Protein AF-A0A9D4I331-F1 (afdb_monomer_lite)

Secondary structure (DSSP, 8-state):
-EEEE--TTS-SSS-TT-TTHHHHHHHHHHHHHHHHHH-TTS--EEEETTEEE-EEEETTEEEEE--S-HHHHHHHHHHHHHHHHHH-----TTT-EEHHHHHGGGTGGGGGTS---HHHHHHHHTT-HHHHHHHHHHHHHHHHH-----PPPB-TT-TTSEETTEE---HHHHTTT--BGGGGEETTTTEEPPHHHHHHHH---GGGHHHHHHHHHTS-HHHHHHHHH--S------HHHHHHT-SS-HHHHHHHHHHHS--S--HHHHHHHHHHHT-

Sequence (279 aa):
MFLIVDGSNVFDTVDERCPLSSSLFIICIEYLSHQIQLNKHIKGISLEPDEEIKQSLFADDATYFLNDNYDSFHNLIESLTLYGMTSGLKLNKSKCTVIRKILKKYGDSLLFECNISNTILHEIANENLFLSDVLSAWSDVTRNLETQTSSKTILWNNKDITSNNKTFFYKDWFERSIKYVDQLYDYRIKDFYSFDNICYIYGIPSNNFLKYYTLIKSIPIHIKSEINTNNTPCTQTTFVENILGRKNKTNKIFYTLQIKNPTENSKIQNKWQDLFVQK

pLDDT: mean 75.57, std 15.87, range [31.28, 94.88]

Organism: Dreissena polymorpha (NCBI:txid45954)

Radius of gyration: 23.45 Å; chains: 1; bounding box: 58×46×63 Å

Structure (mmCIF, N/CA/C/O backbone):
data_AF-A0A9D4I331-F1
#
_entry.id   AF-A0A9D4I331-F1
#
loop_
_atom_site.group_PDB
_atom_site.id
_atom_site.type_symbol
_atom_site.label_atom_id
_atom_site.label_alt_id
_atom_site.label_comp_id
_atom_site.label_asym_id
_atom_site.label_entity_id
_atom_site.label_seq_id
_atom_site.pdbx_PDB_ins_code
_atom_site.Cartn_x
_atom_site.Cartn_y
_atom_site.Cartn_z
_atom_site.occupancy
_atom_site.B_iso_or_equiv
_atom_site.auth_seq_id
_atom_site.auth_comp_id
_atom_site.auth_asym_id
_atom_site.auth_atom_id
_atom_site.pdbx_PDB_model_num
ATOM 1 N N . MET A 1 1 ? -4.466 -5.911 6.557 1.00 33.81 1 MET A N 1
ATOM 2 C CA . MET A 1 1 ? -5.555 -5.030 6.064 1.00 33.81 1 MET A CA 1
ATOM 3 C C . MET A 1 1 ? -5.886 -4.063 7.185 1.00 33.81 1 MET A C 1
ATOM 5 O O . MET A 1 1 ? -6.147 -4.536 8.279 1.00 33.81 1 MET A O 1
ATOM 9 N N . PHE A 1 2 ? -5.800 -2.753 6.948 1.00 36.25 2 PHE A N 1
ATOM 10 C CA . PHE A 1 2 ? -6.151 -1.749 7.957 1.00 36.25 2 PHE A CA 1
ATOM 11 C C . PHE A 1 2 ? -7.539 -1.203 7.639 1.00 36.25 2 PHE A C 1
ATOM 13 O O . PHE A 1 2 ? -7.772 -0.759 6.509 1.00 36.25 2 PHE A O 1
ATOM 20 N N . LEU A 1 3 ? -8.442 -1.286 8.607 1.00 38.56 3 LEU A N 1
ATOM 21 C CA . LEU A 1 3 ? -9.737 -0.616 8.598 1.00 38.56 3 LEU A CA 1
ATOM 22 C C . LEU A 1 3 ? -9.632 0.566 9.553 1.00 38.56 3 LEU A C 1
ATOM 24 O O . LEU A 1 3 ? -9.431 0.347 10.742 1.00 38.56 3 LEU A O 1
ATOM 28 N N . ILE A 1 4 ? -9.759 1.784 9.039 1.00 40.94 4 ILE A N 1
ATOM 29 C CA . ILE A 1 4 ? -9.953 2.971 9.874 1.00 40.94 4 ILE A CA 1
ATOM 30 C C . ILE A 1 4 ? -11.450 3.226 9.893 1.00 40.94 4 ILE A C 1
ATOM 32 O O . ILE A 1 4 ? -12.051 3.422 8.837 1.00 40.94 4 ILE A O 1
ATOM 36 N N . VAL A 1 5 ? -12.037 3.169 11.076 1.00 38.69 5 VAL A N 1
ATOM 37 C CA . VAL A 1 5 ? -13.415 3.534 11.369 1.00 38.69 5 VAL A CA 1
ATOM 38 C C . VAL A 1 5 ? -13.334 4.874 12.085 1.00 38.69 5 VAL A C 1
ATOM 40 O O . VAL A 1 5 ? -13.015 4.913 13.266 1.00 38.69 5 VAL A O 1
ATOM 43 N N . ASP A 1 6 ? -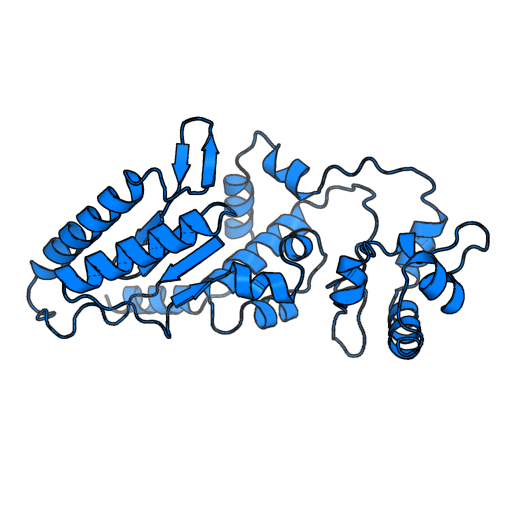13.563 5.961 11.351 1.00 35.00 6 ASP A N 1
ATOM 44 C CA . ASP A 1 6 ? -13.799 7.268 11.965 1.00 35.00 6 ASP A CA 1
ATOM 45 C C . ASP A 1 6 ? -15.271 7.308 12.399 1.00 35.00 6 ASP A C 1
ATOM 47 O O . ASP A 1 6 ? -16.203 7.147 11.592 1.00 35.00 6 ASP A O 1
ATOM 51 N N . GLY A 1 7 ? -15.453 7.374 13.714 1.00 33.16 7 GLY A N 1
ATOM 52 C CA . GLY A 1 7 ? -16.719 7.172 14.402 1.00 33.16 7 GLY A CA 1
ATOM 53 C C . GLY A 1 7 ? -17.445 8.465 14.713 1.00 33.16 7 GLY A C 1
ATOM 54 O O . GLY A 1 7 ? -18.228 8.498 15.650 1.00 33.16 7 GLY A O 1
ATOM 55 N N . SER A 1 8 ? -17.269 9.520 13.927 1.00 31.28 8 SER A N 1
ATOM 56 C CA . SER A 1 8 ? -17.872 10.818 14.247 1.00 31.28 8 SER A CA 1
ATOM 57 C C . SER A 1 8 ? -19.375 10.902 13.934 1.00 31.28 8 SER A C 1
ATOM 59 O O . SER A 1 8 ? -19.787 11.721 13.123 1.00 31.28 8 SER A O 1
ATOM 61 N N . ASN A 1 9 ? -20.176 9.990 14.494 1.00 37.88 9 ASN A N 1
ATOM 62 C CA . ASN A 1 9 ? -21.629 10.063 14.723 1.00 37.88 9 ASN A CA 1
ATOM 63 C C . ASN A 1 9 ? -22.074 8.945 15.695 1.00 37.88 9 ASN A C 1
ATOM 65 O O . ASN A 1 9 ? -23.059 8.242 15.462 1.00 37.88 9 ASN A O 1
ATOM 69 N N . VAL A 1 10 ? -21.310 8.712 16.763 1.00 39.62 10 VAL A N 1
ATOM 70 C CA . VAL A 1 10 ? -21.599 7.623 17.709 1.00 39.62 10 VAL A CA 1
ATOM 71 C C . VAL A 1 10 ? -22.633 8.010 18.784 1.00 39.62 10 VAL A C 1
ATOM 73 O O . VAL A 1 10 ? -23.152 7.131 19.465 1.00 39.62 10 VAL A O 1
ATOM 76 N N . PHE A 1 11 ? -23.071 9.276 18.851 1.00 42.34 11 PHE A N 1
ATOM 77 C CA . PHE A 1 11 ? -24.139 9.704 19.761 1.00 42.34 11 PHE A CA 1
ATOM 78 C C . PHE A 1 11 ? -25.035 10.817 19.208 1.00 42.34 11 PHE A C 1
ATOM 80 O O . PHE A 1 11 ? -24.856 11.979 19.537 1.00 42.34 11 PHE A O 1
ATOM 87 N N . ASP A 1 12 ? -26.089 10.455 18.477 1.00 44.56 12 ASP A N 1
ATOM 88 C CA . ASP A 1 12 ? -27.259 11.347 18.343 1.00 44.56 12 ASP A CA 1
ATOM 89 C C . ASP A 1 12 ? -28.185 11.271 19.582 1.00 44.56 12 ASP A C 1
ATOM 91 O O . ASP A 1 12 ? -29.215 11.939 19.637 1.00 44.56 12 ASP A O 1
ATOM 95 N N . THR A 1 13 ? -27.870 10.434 20.585 1.00 42.56 13 THR A N 1
ATOM 96 C CA . THR A 1 13 ? -28.809 10.102 21.680 1.00 42.56 13 THR A CA 1
ATOM 97 C C . THR A 1 13 ? -28.254 10.247 23.091 1.00 42.56 13 THR A C 1
ATOM 99 O O . THR A 1 13 ? -28.976 9.990 24.053 1.00 42.56 13 THR A O 1
ATOM 102 N N . VAL A 1 14 ? -26.993 10.634 23.247 1.00 48.44 14 VAL A N 1
ATOM 103 C CA . VAL A 1 14 ? -26.432 10.943 24.560 1.00 48.44 14 VAL A CA 1
ATOM 104 C C . VAL A 1 14 ? -26.372 12.452 24.686 1.00 48.44 14 VAL A C 1
ATOM 106 O O . VAL A 1 14 ? -25.743 13.118 23.874 1.00 48.44 14 VAL A O 1
ATOM 109 N N . ASP A 1 15 ? -27.042 12.987 25.702 1.00 49.22 15 ASP A N 1
ATOM 110 C CA . ASP A 1 15 ? -26.933 14.400 26.038 1.00 49.22 15 ASP A CA 1
ATOM 111 C C . ASP A 1 15 ? -25.461 14.717 26.340 1.00 49.22 15 ASP A C 1
ATOM 113 O O . ASP A 1 15 ? -24.923 14.277 27.362 1.00 49.22 15 ASP A O 1
ATOM 117 N N . GLU A 1 16 ? -24.806 15.473 25.453 1.00 50.69 16 GLU A N 1
ATOM 118 C CA . GLU A 1 16 ? -23.407 15.912 25.582 1.00 50.69 16 GLU A CA 1
ATOM 119 C C . GLU A 1 16 ? -23.148 16.694 26.886 1.00 50.69 16 GLU A C 1
ATOM 121 O O . GLU A 1 16 ? -22.006 16.953 27.261 1.00 50.69 16 GLU A O 1
ATOM 126 N N . ARG A 1 17 ? -24.211 17.057 27.616 1.00 56.00 17 ARG A N 1
ATOM 127 C CA . ARG A 1 17 ? -24.167 17.731 28.918 1.00 56.00 17 ARG A CA 1
ATOM 128 C C . ARG A 1 17 ? -24.077 16.770 30.107 1.00 56.00 17 ARG A C 1
ATOM 130 O O . ARG A 1 17 ? -23.919 17.234 31.235 1.00 56.00 17 ARG A O 1
ATOM 137 N N . CYS A 1 18 ? -24.181 15.453 29.899 1.00 68.12 18 CYS A N 1
ATOM 138 C CA . CYS A 1 18 ? -24.064 14.463 30.968 1.00 68.12 18 CYS A CA 1
ATOM 139 C C . CYS A 1 18 ? -22.605 13.991 31.133 1.00 68.12 18 CYS A C 1
ATOM 141 O O . CYS A 1 18 ? -22.105 13.251 30.281 1.00 68.12 18 CYS A O 1
ATOM 143 N N . PRO A 1 19 ? -21.927 14.312 32.252 1.00 70.88 19 PRO A N 1
ATOM 144 C CA . PRO A 1 19 ? -20.521 13.953 32.463 1.00 70.88 19 PRO A CA 1
ATOM 145 C C . PRO A 1 19 ? -20.269 12.440 32.590 1.00 70.88 19 PRO A C 1
ATOM 147 O O . PRO A 1 19 ? -19.127 12.005 32.500 1.00 70.88 19 PRO A O 1
ATOM 150 N N . LEU A 1 20 ? -21.312 11.627 32.800 1.00 75.75 20 LEU A N 1
ATOM 151 C CA . LEU A 1 20 ? -21.197 10.167 32.916 1.00 75.75 20 LEU A CA 1
ATOM 152 C C . LEU A 1 20 ? -21.166 9.457 31.555 1.00 75.75 20 LEU A C 1
ATOM 154 O O . LEU A 1 20 ? -20.772 8.296 31.445 1.00 75.75 20 LEU A O 1
ATOM 158 N N . SER A 1 21 ? -21.624 10.143 30.518 1.00 74.06 21 SER A N 1
ATOM 159 C CA . SER A 1 21 ? -21.936 9.510 29.251 1.00 74.06 21 SER A CA 1
ATOM 160 C C . SER A 1 21 ? -20.715 9.048 28.457 1.00 74.06 21 SER A C 1
ATOM 162 O O . SER A 1 21 ? -20.721 7.953 27.897 1.00 74.06 21 SER A O 1
ATOM 164 N N . SER A 1 22 ? -19.636 9.827 28.491 1.00 74.56 22 SER A N 1
ATOM 165 C CA . SER A 1 22 ? -18.344 9.475 27.902 1.00 74.56 22 SER A CA 1
ATOM 166 C C . SER A 1 22 ? -17.750 8.219 28.545 1.00 74.56 22 SER A C 1
ATOM 168 O O . SER A 1 22 ? -17.272 7.331 27.846 1.00 74.56 22 SER A O 1
ATOM 170 N N . SER A 1 23 ? -17.840 8.090 29.869 1.00 79.75 23 SER A N 1
ATOM 171 C CA . SER A 1 23 ? -17.368 6.902 30.590 1.00 79.75 23 SER A CA 1
ATOM 172 C C . SER A 1 23 ? -18.184 5.655 30.248 1.00 79.75 23 SER A C 1
ATOM 174 O O . SER A 1 23 ? -17.616 4.589 30.021 1.00 79.75 23 SER A O 1
ATOM 176 N N . LEU A 1 24 ? -19.514 5.780 30.167 1.00 78.31 24 LEU A N 1
ATOM 177 C CA . LEU A 1 24 ? -20.391 4.679 29.751 1.00 78.31 24 LEU A CA 1
ATOM 178 C C . LEU A 1 24 ? -20.082 4.224 28.324 1.00 78.31 24 LEU A C 1
ATOM 180 O O . LEU A 1 24 ? -20.026 3.025 28.059 1.00 78.31 24 LEU A O 1
ATOM 184 N N . PHE A 1 25 ? -19.821 5.171 27.424 1.00 77.81 25 PHE A N 1
ATOM 185 C CA . PHE A 1 25 ? -19.414 4.856 26.065 1.00 77.81 25 PHE A CA 1
ATOM 186 C C . PHE A 1 25 ? -18.121 4.042 26.008 1.00 77.81 25 PHE A C 1
ATOM 188 O O . PHE A 1 25 ? -18.063 3.026 25.313 1.00 77.81 25 PHE A O 1
ATOM 195 N N . ILE A 1 26 ? -17.103 4.476 26.757 1.00 82.69 26 ILE A N 1
ATOM 196 C CA . ILE A 1 26 ? -15.809 3.794 26.813 1.00 82.69 26 ILE A CA 1
ATOM 197 C C . ILE A 1 26 ? -16.000 2.345 27.272 1.00 82.69 26 ILE A C 1
ATOM 199 O O . ILE A 1 26 ? -15.476 1.444 26.625 1.00 82.69 26 ILE A O 1
ATOM 203 N N . ILE A 1 27 ? -16.818 2.103 28.304 1.00 83.56 27 ILE A N 1
ATOM 204 C CA . ILE A 1 27 ? -17.129 0.745 28.785 1.00 83.56 27 ILE A CA 1
ATOM 205 C C . ILE A 1 27 ? -17.800 -0.099 27.686 1.00 83.56 27 ILE A C 1
ATOM 207 O O . ILE A 1 27 ? -17.459 -1.269 27.500 1.00 83.56 27 ILE A O 1
ATOM 211 N N . CYS A 1 28 ? -18.741 0.473 26.929 1.00 82.88 28 CYS A N 1
ATOM 212 C CA . CYS A 1 28 ? -19.396 -0.232 25.824 1.00 82.88 28 CYS A CA 1
ATOM 213 C C . CYS A 1 28 ? -18.403 -0.620 24.713 1.00 82.88 28 CYS A C 1
ATOM 215 O O . CYS A 1 28 ? -18.394 -1.767 24.261 1.00 82.88 28 CYS A O 1
ATOM 217 N N . ILE A 1 29 ? -17.534 0.306 24.300 1.00 84.69 29 ILE A N 1
ATOM 218 C CA . ILE A 1 29 ? -16.488 0.033 23.303 1.00 84.69 29 ILE A CA 1
ATOM 219 C C . ILE A 1 29 ? -15.443 -0.951 23.835 1.00 84.69 29 ILE A C 1
ATOM 221 O O . ILE A 1 29 ? -14.951 -1.785 23.077 1.00 84.69 29 ILE A O 1
ATOM 225 N N . GLU A 1 30 ? -15.132 -0.922 25.129 1.00 87.25 30 GLU A N 1
ATOM 226 C CA . GLU A 1 30 ? -14.222 -1.877 25.762 1.00 87.25 30 GLU A CA 1
ATOM 227 C C . GLU A 1 30 ? -14.778 -3.308 25.731 1.00 87.25 30 GLU A C 1
ATOM 229 O O . GLU A 1 30 ? -14.035 -4.262 25.494 1.00 87.25 30 GLU A O 1
ATOM 234 N N . TYR A 1 31 ? -16.095 -3.481 25.854 1.00 88.31 31 TYR A N 1
ATOM 235 C CA . TYR A 1 31 ? -16.720 -4.787 25.650 1.00 88.31 31 TYR A CA 1
ATOM 236 C C . TYR A 1 31 ? -16.509 -5.308 24.219 1.00 88.31 31 TYR A C 1
ATOM 238 O O . TYR A 1 31 ? -16.079 -6.450 24.036 1.00 88.31 31 TYR A O 1
ATOM 246 N N . LEU A 1 32 ? -16.755 -4.474 23.200 1.00 88.75 32 LEU A N 1
ATOM 247 C CA . LEU A 1 32 ? -16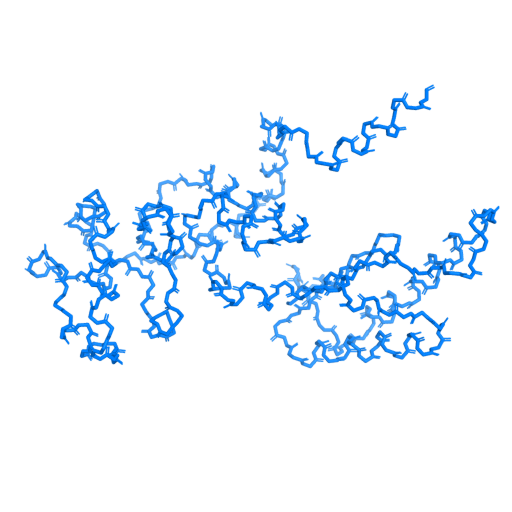.472 -4.822 21.800 1.00 88.75 32 LEU A CA 1
ATOM 248 C C . LEU A 1 32 ? -14.983 -5.139 21.597 1.00 88.75 32 LEU A C 1
ATOM 250 O O . LEU A 1 32 ? -14.635 -6.139 20.968 1.00 88.75 32 LEU A O 1
ATOM 254 N N . SER A 1 33 ? -14.117 -4.302 22.166 1.00 90.69 33 SER A N 1
ATOM 255 C CA . SER A 1 33 ? -12.665 -4.455 22.155 1.00 90.69 33 SER A CA 1
ATOM 256 C C . SER A 1 33 ? -12.265 -5.842 22.655 1.00 90.69 33 SER A C 1
ATOM 258 O O . SER A 1 33 ? -11.545 -6.569 21.969 1.00 90.69 33 SER A O 1
ATOM 260 N N . HIS A 1 34 ? -12.797 -6.245 23.807 1.00 91.75 34 HIS A N 1
ATOM 261 C CA . HIS A 1 34 ? -12.528 -7.536 24.421 1.00 91.75 34 HIS A CA 1
ATOM 262 C C . HIS A 1 34 ? -13.041 -8.712 23.572 1.00 91.75 34 HIS A C 1
ATOM 264 O O . HIS A 1 34 ? -12.322 -9.695 23.391 1.00 91.75 34 HIS A O 1
ATOM 270 N N . GLN A 1 35 ? -14.238 -8.601 22.981 1.00 91.19 35 GLN A N 1
ATOM 271 C CA . GLN A 1 35 ? -14.776 -9.621 22.067 1.00 91.19 35 GLN A CA 1
ATOM 272 C C . GLN A 1 35 ? -13.870 -9.840 20.850 1.00 91.19 35 GLN A C 1
ATOM 274 O O . GLN A 1 35 ? -13.568 -10.979 20.491 1.00 91.19 35 GLN A O 1
ATOM 279 N N . ILE A 1 36 ? -13.389 -8.756 20.237 1.00 92.19 36 ILE A N 1
ATOM 280 C CA . ILE A 1 36 ? -12.489 -8.827 19.080 1.00 92.19 36 ILE A CA 1
ATOM 281 C C . ILE A 1 36 ? -11.145 -9.449 19.471 1.00 92.19 36 ILE A C 1
ATOM 283 O O . ILE A 1 36 ? -10.617 -10.283 18.731 1.00 92.19 36 ILE A O 1
ATOM 287 N N . GLN A 1 37 ? -10.611 -9.103 20.646 1.00 91.44 37 GLN A N 1
ATOM 288 C CA . GLN A 1 37 ? -9.353 -9.674 21.129 1.00 91.44 37 GLN A CA 1
ATOM 289 C C . GLN A 1 37 ? -9.450 -11.184 21.363 1.00 91.44 37 GLN A C 1
ATOM 291 O O . GLN A 1 37 ? -8.591 -11.932 20.892 1.00 91.44 37 GLN A O 1
ATOM 296 N N . LEU A 1 38 ? -10.526 -11.653 21.999 1.00 91.00 38 LEU A N 1
ATOM 297 C CA . LEU A 1 38 ? -10.737 -13.078 22.272 1.00 91.00 38 LEU A CA 1
ATOM 298 C C . LEU A 1 38 ? -11.081 -13.906 21.028 1.00 91.00 38 LEU A C 1
ATOM 300 O O . LEU A 1 38 ? -10.864 -15.122 21.016 1.00 91.00 38 LEU A O 1
ATOM 304 N N . ASN A 1 39 ? -11.612 -13.281 19.977 1.00 92.31 39 ASN A N 1
ATOM 305 C CA . ASN A 1 39 ? -12.008 -13.994 18.774 1.00 92.31 39 ASN A CA 1
ATOM 306 C C . ASN A 1 39 ? -10.777 -14.515 18.006 1.00 92.31 39 ASN A C 1
ATOM 308 O O . ASN A 1 39 ? -10.058 -13.764 17.345 1.00 92.31 39 ASN A O 1
ATOM 312 N N . LYS A 1 40 ? -10.557 -15.835 18.060 1.00 92.00 40 LYS A N 1
ATOM 313 C CA . LYS A 1 40 ? -9.453 -16.534 17.374 1.00 92.00 40 LYS A CA 1
ATOM 314 C C . LYS A 1 40 ? -9.586 -16.546 15.847 1.00 92.00 40 LYS A C 1
ATOM 316 O O . LYS A 1 40 ? -8.606 -16.814 15.152 1.00 92.00 40 LYS A O 1
ATOM 321 N N . HIS A 1 41 ? -10.783 -16.281 15.323 1.00 93.81 41 HIS A N 1
ATOM 322 C CA . HIS A 1 41 ? -11.023 -16.165 13.885 1.00 93.81 41 HIS A CA 1
ATOM 323 C C . HIS A 1 41 ? -10.648 -14.783 13.345 1.00 93.81 41 HIS A C 1
ATOM 325 O O . HIS A 1 41 ? -10.403 -14.649 12.149 1.00 93.81 41 HIS A O 1
ATOM 331 N N . ILE A 1 42 ? -10.541 -13.774 14.216 1.00 93.12 42 ILE A N 1
ATOM 332 C CA . ILE A 1 42 ? -10.008 -12.459 13.869 1.00 93.12 42 ILE A CA 1
ATOM 333 C C . ILE A 1 42 ? -8.519 -12.470 14.190 1.00 93.12 42 ILE A C 1
ATOM 335 O O . ILE A 1 42 ? -8.128 -12.363 15.350 1.00 93.12 42 ILE A O 1
ATOM 339 N N . LYS A 1 43 ? -7.690 -12.613 13.156 1.00 92.00 43 LYS A N 1
ATOM 340 C CA . LYS A 1 43 ? -6.231 -12.570 13.290 1.00 92.00 43 LYS A CA 1
ATOM 341 C C . LYS A 1 43 ? -5.692 -11.191 12.926 1.00 92.00 43 LYS A C 1
ATOM 343 O O . LYS A 1 43 ? -6.015 -10.662 11.859 1.00 92.00 43 LYS A O 1
ATOM 348 N N . GLY A 1 44 ? -4.870 -10.639 13.804 1.00 88.81 44 GLY A N 1
ATOM 349 C CA . GLY A 1 44 ? -4.212 -9.347 13.690 1.00 88.81 44 GLY A CA 1
ATOM 350 C C . GLY A 1 44 ? -2.786 -9.429 13.163 1.00 88.81 44 GLY A C 1
ATOM 351 O O . GLY A 1 44 ? -2.438 -10.313 12.380 1.00 88.81 44 GLY A O 1
ATOM 352 N N . ILE A 1 45 ? -1.970 -8.454 13.553 1.00 86.94 45 ILE A N 1
ATOM 353 C CA . ILE A 1 45 ? -0.546 -8.388 13.221 1.00 86.94 45 ILE A CA 1
ATOM 354 C C . ILE A 1 45 ? 0.241 -8.911 14.422 1.00 86.94 45 ILE A C 1
ATOM 356 O O . ILE A 1 45 ? 0.205 -8.303 15.489 1.00 86.94 45 ILE A O 1
ATOM 360 N N . SER A 1 46 ? 0.960 -10.018 14.245 1.00 83.62 46 SER A N 1
ATOM 361 C CA . SER A 1 46 ? 1.879 -10.543 15.260 1.00 83.62 46 SER A CA 1
ATOM 362 C C . SER A 1 46 ? 3.210 -9.795 15.195 1.00 83.62 46 SER A C 1
ATOM 364 O O . SER A 1 46 ? 3.857 -9.792 14.146 1.00 83.62 46 SER A O 1
ATOM 366 N N . LEU A 1 47 ? 3.604 -9.147 16.292 1.00 73.62 47 LEU A N 1
ATOM 367 C CA . LEU A 1 47 ? 4.914 -8.493 16.417 1.00 73.62 47 LEU A CA 1
ATOM 368 C C . LEU A 1 47 ? 5.954 -9.438 17.025 1.00 73.62 47 LEU A C 1
ATOM 370 O O . LEU A 1 47 ? 7.092 -9.491 16.563 1.00 73.62 47 LEU A O 1
ATOM 374 N N . GLU A 1 48 ? 5.533 -10.208 18.025 1.00 73.75 48 GLU A N 1
ATOM 375 C CA . GLU A 1 48 ? 6.300 -11.261 18.689 1.00 73.75 48 GLU A CA 1
ATOM 376 C C . GLU A 1 48 ? 5.464 -12.558 18.697 1.00 73.75 48 GLU A C 1
ATOM 378 O O . GLU A 1 48 ? 4.266 -12.497 18.403 1.00 73.75 48 GLU A O 1
ATOM 383 N N . PRO A 1 49 ? 6.045 -13.740 18.997 1.00 74.31 49 PRO A N 1
ATOM 384 C CA . PRO A 1 49 ? 5.306 -15.009 18.995 1.00 74.31 49 PRO A CA 1
ATOM 385 C C . PRO A 1 49 ? 4.025 -14.983 19.840 1.00 74.31 49 PRO A C 1
ATOM 387 O O . PRO A 1 49 ? 3.043 -15.621 19.463 1.00 74.31 49 PRO A O 1
ATOM 390 N N . ASP A 1 50 ? 4.033 -14.199 20.922 1.00 78.56 50 ASP A N 1
ATOM 391 C CA . ASP A 1 50 ? 2.943 -14.113 21.896 1.00 78.56 50 ASP A CA 1
ATOM 392 C C . ASP A 1 50 ? 2.208 -12.757 21.885 1.00 78.56 50 ASP A C 1
ATOM 394 O O . ASP A 1 50 ? 1.236 -12.581 22.620 1.00 78.56 50 ASP A O 1
ATOM 398 N N . GLU A 1 51 ? 2.624 -11.800 21.045 1.00 82.31 51 GLU A N 1
ATOM 399 C CA . GLU A 1 51 ? 1.996 -10.474 20.962 1.00 82.31 51 GLU A CA 1
ATOM 400 C C . GLU A 1 51 ? 1.316 -10.257 19.608 1.00 82.31 51 GLU A C 1
ATOM 402 O O . GLU A 1 51 ? 1.963 -10.057 18.575 1.00 82.31 51 GLU A O 1
ATOM 407 N N . GLU A 1 52 ? -0.019 -10.250 19.628 1.00 88.06 52 GLU A N 1
ATOM 408 C CA . GLU A 1 52 ? -0.871 -9.965 18.476 1.00 88.06 52 GLU A CA 1
ATOM 409 C C . GLU A 1 52 ? -1.629 -8.649 18.674 1.00 88.06 52 GLU A C 1
ATOM 411 O O . GLU A 1 52 ? -2.399 -8.476 19.619 1.00 88.06 52 GLU A O 1
ATOM 416 N N . ILE A 1 53 ? -1.455 -7.720 17.736 1.00 89.00 53 ILE A N 1
ATOM 417 C CA . ILE A 1 53 ? -2.184 -6.455 17.713 1.00 89.00 53 ILE A CA 1
ATOM 418 C C . ILE A 1 53 ? -3.354 -6.574 16.737 1.00 89.00 53 ILE A C 1
ATOM 420 O O . ILE A 1 53 ? -3.152 -6.731 15.532 1.00 89.00 53 ILE A O 1
ATOM 424 N N . LYS A 1 54 ? -4.583 -6.445 17.251 1.00 90.88 54 LYS A N 1
ATOM 425 C CA . LYS A 1 54 ? -5.823 -6.471 16.450 1.00 90.88 54 LYS A CA 1
ATOM 426 C C . LYS A 1 54 ? -6.499 -5.114 16.298 1.00 90.88 54 LYS A C 1
ATOM 428 O O . LYS A 1 54 ? -7.216 -4.907 15.323 1.00 90.88 54 LYS A O 1
ATOM 433 N N . GLN A 1 55 ? -6.293 -4.186 17.233 1.00 89.12 55 GLN A N 1
ATOM 434 C CA . GLN A 1 55 ? -6.961 -2.883 17.194 1.00 89.12 55 GLN A CA 1
ATOM 435 C C . GLN A 1 55 ? -6.229 -1.787 17.972 1.00 89.12 55 GLN A C 1
ATOM 437 O O . GLN A 1 55 ? -5.435 -2.070 18.865 1.00 89.12 55 GLN A O 1
ATOM 442 N N . SER A 1 56 ? -6.556 -0.541 17.640 1.00 87.31 56 SER A N 1
ATOM 443 C CA . SER A 1 56 ? -6.280 0.673 18.406 1.00 87.31 56 SER A CA 1
ATOM 444 C C . SER A 1 56 ? -7.577 1.470 18.492 1.00 87.31 56 SER A C 1
ATOM 446 O O . SER A 1 56 ? -8.242 1.660 17.473 1.00 87.31 56 SER A O 1
ATOM 448 N N . LEU A 1 57 ? -7.954 1.898 19.693 1.00 85.19 57 LEU A N 1
ATOM 449 C CA . LEU A 1 57 ? -9.217 2.583 19.967 1.00 85.19 57 LEU A CA 1
ATOM 450 C C . LEU A 1 57 ? -8.911 3.925 20.627 1.00 85.19 57 LEU A C 1
ATOM 452 O O . LEU A 1 57 ? -8.131 3.975 21.580 1.00 85.19 57 LEU A O 1
ATOM 456 N N . PHE A 1 58 ? -9.520 4.997 20.134 1.00 79.44 58 PHE A N 1
ATOM 457 C CA . PHE A 1 58 ? -9.405 6.328 20.710 1.00 79.44 58 PHE A CA 1
ATOM 458 C C . PHE A 1 58 ? -10.743 7.059 20.601 1.00 79.44 58 PHE A C 1
ATOM 460 O O . PHE A 1 58 ? -11.121 7.504 19.525 1.00 79.44 58 PHE A O 1
ATOM 467 N N . ALA A 1 59 ? -11.444 7.190 21.730 1.00 77.06 59 ALA A N 1
ATOM 468 C CA . ALA A 1 59 ? -12.808 7.715 21.768 1.00 77.06 59 ALA A CA 1
ATOM 469 C C . ALA A 1 59 ? -13.715 6.990 20.752 1.00 77.06 59 ALA A C 1
ATOM 471 O O . ALA A 1 59 ? -13.919 5.782 20.876 1.00 77.06 59 ALA A O 1
ATOM 472 N N . ASP A 1 60 ? -14.276 7.714 19.788 1.00 74.12 60 ASP A N 1
ATOM 473 C CA . ASP A 1 60 ? -15.123 7.192 18.720 1.00 74.12 60 ASP A CA 1
ATOM 474 C C . ASP A 1 60 ? -14.338 6.618 17.528 1.00 74.12 60 ASP A C 1
ATOM 476 O O . ASP A 1 60 ? -14.890 5.827 16.761 1.00 74.12 60 ASP A O 1
ATOM 480 N N . ASP A 1 61 ? -13.046 6.924 17.407 1.00 78.88 61 ASP A N 1
ATOM 481 C CA . ASP A 1 61 ? -12.189 6.409 16.344 1.00 78.88 61 ASP A CA 1
ATOM 482 C C . ASP A 1 61 ? -11.637 5.017 16.679 1.00 78.88 61 ASP A C 1
ATOM 484 O O . ASP A 1 61 ? -11.019 4.778 17.722 1.00 78.88 61 ASP A O 1
ATOM 488 N N . ALA A 1 62 ? -11.801 4.079 15.746 1.00 83.81 62 ALA A N 1
ATOM 489 C CA . ALA A 1 62 ? -11.297 2.717 15.863 1.00 83.81 62 ALA A CA 1
ATOM 490 C C . ALA A 1 62 ? -10.472 2.328 14.635 1.00 83.81 62 ALA A C 1
ATOM 492 O O . ALA A 1 62 ? -10.906 2.452 13.493 1.00 83.81 62 ALA A O 1
ATOM 493 N N . THR A 1 63 ? -9.273 1.796 14.856 1.00 87.50 63 THR A N 1
ATOM 494 C CA . THR A 1 63 ? -8.439 1.214 13.801 1.00 87.50 63 THR A CA 1
ATOM 495 C C . THR A 1 63 ? -8.265 -0.270 14.053 1.00 87.50 63 THR A C 1
ATOM 497 O O . THR A 1 63 ? -7.782 -0.657 15.112 1.00 87.50 63 THR A O 1
ATOM 500 N N . TYR A 1 64 ? -8.608 -1.103 13.072 1.00 89.75 64 TYR A N 1
ATOM 501 C CA . TYR A 1 64 ? -8.432 -2.551 13.147 1.00 89.75 64 TYR A CA 1
ATOM 502 C C . TYR A 1 64 ? -7.284 -3.015 12.259 1.00 89.75 64 TYR A C 1
ATOM 504 O O . TYR A 1 64 ? -7.193 -2.668 11.075 1.00 89.75 64 TYR A O 1
ATOM 512 N N . PHE A 1 65 ? -6.431 -3.841 12.849 1.00 90.00 65 PHE A N 1
ATOM 513 C CA . PHE A 1 65 ? -5.268 -4.460 12.245 1.00 90.00 65 PHE A CA 1
ATOM 514 C C . PHE A 1 65 ? -5.592 -5.921 11.987 1.00 90.00 65 PHE A C 1
ATOM 516 O O . PHE A 1 65 ? -5.859 -6.673 12.917 1.00 90.00 65 PHE A O 1
ATOM 523 N N . LEU A 1 66 ? -5.582 -6.319 10.721 1.00 89.81 66 LEU A N 1
ATOM 524 C CA . LEU A 1 66 ? -5.836 -7.699 10.326 1.00 89.81 66 LEU A CA 1
ATOM 525 C C . LEU A 1 66 ? -4.663 -8.256 9.538 1.00 89.81 66 LEU A C 1
ATOM 527 O O . LEU A 1 66 ? -4.063 -7.538 8.722 1.00 89.81 66 LEU A O 1
ATOM 531 N N . ASN A 1 67 ? -4.414 -9.551 9.696 1.00 84.19 67 ASN A N 1
ATOM 532 C CA . ASN A 1 67 ? -3.553 -10.284 8.783 1.00 84.19 67 ASN A CA 1
ATOM 533 C C . ASN A 1 67 ? -4.129 -10.284 7.353 1.00 84.19 67 ASN A C 1
ATOM 535 O O . ASN A 1 67 ? -5.233 -9.804 7.080 1.00 84.19 67 ASN A O 1
ATOM 539 N N . ASP A 1 68 ? -3.357 -10.794 6.398 1.00 75.94 68 ASP A N 1
ATOM 540 C CA . ASP A 1 68 ? -3.775 -10.902 4.999 1.00 75.94 68 ASP A CA 1
ATOM 541 C C . ASP A 1 68 ? -4.768 -12.063 4.756 1.00 75.94 68 ASP A C 1
ATOM 543 O O . ASP A 1 68 ? -4.658 -12.805 3.785 1.00 75.94 68 ASP A O 1
ATOM 547 N N . ASN A 1 69 ? -5.729 -12.262 5.662 1.00 85.75 69 ASN A N 1
ATOM 548 C CA . ASN A 1 69 ? -6.767 -13.275 5.516 1.00 85.75 69 ASN A CA 1
ATOM 549 C C . ASN A 1 69 ? -8.139 -12.626 5.304 1.00 85.75 69 ASN A C 1
ATOM 551 O O . ASN A 1 69 ? -8.583 -11.793 6.098 1.00 85.75 69 ASN A O 1
ATOM 555 N N . TYR A 1 70 ? -8.828 -13.055 4.247 1.00 88.38 70 TYR A N 1
ATOM 556 C CA . TYR A 1 70 ? -10.201 -12.648 3.971 1.00 88.38 70 TYR A CA 1
ATOM 557 C C . TYR A 1 70 ? -11.161 -13.085 5.085 1.00 88.38 70 TYR A C 1
ATOM 559 O O . TYR A 1 70 ? -12.031 -12.305 5.472 1.00 88.38 70 TYR A O 1
ATOM 567 N N . ASP A 1 71 ? -10.957 -14.270 5.668 1.00 91.00 71 ASP A N 1
ATOM 568 C CA . ASP A 1 71 ? -11.832 -14.772 6.730 1.00 91.00 71 ASP A CA 1
ATOM 569 C C . ASP A 1 71 ? -11.740 -13.901 7.986 1.00 91.00 71 ASP A C 1
ATOM 571 O O . ASP A 1 71 ? -12.763 -13.582 8.588 1.00 91.00 71 ASP A O 1
ATOM 575 N N . SER A 1 72 ? -10.537 -13.445 8.360 1.00 91.38 72 SER A N 1
ATOM 576 C CA . SER A 1 72 ? -10.351 -12.529 9.497 1.00 91.38 72 SER A CA 1
ATOM 577 C C . SER A 1 72 ? -11.125 -11.227 9.298 1.00 91.38 72 SER A C 1
ATOM 579 O O . SER A 1 72 ? -11.743 -10.717 10.231 1.00 91.38 72 SER A O 1
ATOM 581 N N . PHE A 1 73 ? -11.118 -10.699 8.070 1.00 91.00 73 PHE A N 1
ATOM 582 C CA . PHE A 1 73 ? -11.887 -9.510 7.719 1.00 91.00 73 PHE A CA 1
ATOM 583 C C . PHE A 1 73 ? -13.393 -9.760 7.796 1.00 91.00 73 PHE A C 1
ATOM 585 O O . PHE A 1 73 ? -14.106 -8.948 8.380 1.00 91.00 73 PHE A O 1
ATOM 592 N N . HIS A 1 74 ? -13.875 -10.884 7.265 1.00 92.12 74 HIS A N 1
ATOM 593 C CA . HIS A 1 74 ? -15.289 -11.239 7.344 1.00 92.12 74 HIS A CA 1
ATOM 594 C C . HIS A 1 74 ? -15.764 -11.357 8.801 1.00 92.12 74 HIS A C 1
ATOM 596 O O . HIS A 1 74 ? -16.748 -10.724 9.176 1.00 92.12 74 HIS A O 1
ATOM 602 N N . ASN A 1 75 ? -15.018 -12.082 9.641 1.00 93.31 75 ASN A N 1
ATOM 603 C CA . ASN A 1 75 ? -15.329 -12.259 11.063 1.00 93.31 75 ASN A CA 1
ATOM 604 C C . ASN A 1 75 ? -15.335 -10.932 11.842 1.00 93.31 75 ASN A C 1
ATOM 606 O O . ASN A 1 75 ? -16.159 -10.740 12.739 1.00 93.31 75 ASN A O 1
ATOM 610 N N . LEU A 1 76 ? -14.440 -9.998 11.497 1.00 92.62 76 LEU A N 1
ATOM 611 C CA . LEU A 1 76 ? -14.446 -8.657 12.081 1.00 92.62 76 LEU A CA 1
ATOM 612 C C . LEU A 1 76 ? -15.720 -7.893 11.701 1.00 92.62 76 LEU A C 1
ATOM 614 O O . LEU A 1 76 ? -16.385 -7.344 12.575 1.00 92.62 76 LEU A O 1
ATOM 618 N N . ILE A 1 77 ? -16.075 -7.863 10.413 1.00 91.19 77 ILE A N 1
ATOM 619 C CA . ILE A 1 77 ? -17.285 -7.173 9.942 1.00 91.19 77 ILE A CA 1
ATOM 620 C C . ILE A 1 77 ? -18.544 -7.780 10.565 1.00 91.19 77 ILE A C 1
ATOM 622 O O . ILE A 1 77 ? -19.448 -7.039 10.950 1.00 91.19 77 ILE A O 1
ATOM 626 N N . GLU A 1 78 ? -18.597 -9.100 10.708 1.00 92.31 78 GLU A N 1
ATOM 627 C CA . GLU A 1 78 ? -19.691 -9.799 11.378 1.00 92.31 78 GLU A CA 1
ATOM 628 C C . GLU A 1 78 ? -19.796 -9.400 12.855 1.00 92.31 78 GLU A C 1
ATOM 630 O O . GLU A 1 78 ? -20.873 -9.019 13.311 1.00 92.31 78 GLU A O 1
ATOM 635 N N . SER A 1 79 ? -18.670 -9.375 13.575 1.00 91.50 79 SER A N 1
ATOM 636 C CA . SER A 1 79 ? -18.618 -8.963 14.985 1.00 91.50 79 SER A CA 1
ATOM 637 C C . SER A 1 79 ? -19.060 -7.506 15.173 1.00 91.50 79 SER A C 1
ATOM 639 O O . SER A 1 79 ? -19.854 -7.208 16.065 1.00 91.50 79 SER A O 1
ATOM 641 N N . LEU A 1 80 ? -18.616 -6.599 14.295 1.00 89.75 80 LEU A N 1
ATOM 642 C CA . LEU A 1 80 ? -19.044 -5.194 14.292 1.00 89.75 80 LEU A CA 1
ATOM 643 C C . LEU A 1 80 ? -20.532 -5.042 13.952 1.00 89.75 80 LEU A C 1
ATOM 645 O O . LEU A 1 80 ? -21.216 -4.197 14.525 1.00 89.75 80 LEU A O 1
ATOM 649 N N . THR A 1 81 ? -21.044 -5.861 13.034 1.00 89.12 81 THR A N 1
ATOM 650 C CA . THR A 1 81 ? -22.457 -5.846 12.638 1.00 89.12 81 THR A CA 1
ATOM 651 C C . THR A 1 81 ? -23.346 -6.338 13.774 1.00 89.12 81 THR A C 1
ATOM 653 O O . THR A 1 81 ? -24.329 -5.677 14.099 1.00 89.12 81 THR A O 1
ATOM 656 N N . LEU A 1 82 ? -22.980 -7.451 14.415 1.00 89.56 82 LEU A N 1
ATOM 657 C CA . LEU A 1 82 ? -23.696 -7.996 15.565 1.00 89.56 82 LEU A CA 1
ATOM 658 C C . LEU A 1 82 ? -23.703 -7.001 16.727 1.00 89.56 82 LEU A C 1
ATOM 660 O O . LEU A 1 82 ? -24.756 -6.732 17.299 1.00 89.56 82 LEU A O 1
ATOM 664 N N . TYR A 1 83 ? -22.549 -6.403 17.030 1.00 87.06 83 TYR A N 1
ATOM 665 C CA . TYR A 1 83 ? -22.452 -5.361 18.046 1.00 87.06 83 TYR A CA 1
ATOM 666 C C . TYR A 1 83 ? -23.317 -4.143 17.706 1.00 87.06 83 TYR A C 1
ATOM 668 O O . TYR A 1 83 ? -23.997 -3.604 18.576 1.00 87.06 83 TYR A O 1
ATOM 676 N N . GLY A 1 84 ? -23.351 -3.719 16.442 1.00 84.69 84 GLY A N 1
ATOM 677 C CA . GLY A 1 84 ? -24.217 -2.624 16.014 1.00 84.69 84 GLY A CA 1
ATOM 678 C C . GLY A 1 84 ? -25.709 -2.946 16.130 1.00 84.69 84 GLY A C 1
ATOM 679 O O . GLY A 1 84 ? -26.505 -2.086 16.502 1.00 84.69 84 GLY A O 1
ATOM 680 N N . MET A 1 85 ? -26.100 -4.201 15.885 1.00 85.62 85 MET A N 1
ATOM 681 C CA . MET A 1 85 ? -27.477 -4.666 16.079 1.00 85.62 85 MET A CA 1
ATOM 682 C C . MET A 1 85 ? -27.890 -4.682 17.556 1.00 85.62 85 MET A C 1
ATOM 684 O O . MET A 1 85 ? -29.042 -4.380 17.855 1.00 85.62 85 MET A O 1
ATOM 688 N N . THR A 1 86 ? -26.980 -5.024 18.474 1.00 83.31 86 THR A N 1
ATOM 689 C CA . THR A 1 86 ? -27.283 -5.110 19.913 1.00 83.31 86 THR A CA 1
ATOM 690 C C . THR A 1 86 ? -27.212 -3.762 20.622 1.00 83.31 86 THR A C 1
ATOM 692 O O . THR A 1 86 ? -28.056 -3.469 21.462 1.00 83.31 86 THR A O 1
ATOM 695 N N . SER A 1 87 ? -26.222 -2.936 20.287 1.00 81.94 87 SER A N 1
ATOM 696 C CA . SER A 1 87 ? -26.011 -1.618 20.901 1.00 81.94 87 SER A CA 1
ATOM 697 C C . SER A 1 87 ? -26.821 -0.497 20.242 1.00 81.94 87 SER A C 1
ATOM 699 O O . SER A 1 87 ? -26.963 0.576 20.820 1.00 81.94 87 SER A O 1
ATOM 701 N N . GLY A 1 88 ? -27.322 -0.715 19.021 1.00 77.44 88 GLY A N 1
ATOM 702 C CA . GLY A 1 88 ? -27.920 0.330 18.187 1.00 77.44 88 GLY A CA 1
ATOM 703 C C . GLY A 1 88 ? -26.893 1.223 17.476 1.00 77.44 88 GLY A C 1
ATOM 704 O O . GLY A 1 88 ? -27.284 2.092 16.693 1.00 77.44 88 GLY A O 1
ATOM 705 N N . LEU A 1 89 ? -25.593 1.002 17.702 1.00 75.31 89 LEU A N 1
ATOM 706 C CA . LEU A 1 89 ? -24.512 1.756 17.072 1.00 75.31 89 LEU A CA 1
ATOM 707 C C . LEU A 1 89 ? -24.359 1.370 15.599 1.00 75.31 89 LEU A C 1
ATOM 709 O O . LEU A 1 89 ? -24.368 0.198 15.229 1.00 75.31 89 LEU A O 1
ATOM 713 N N . LYS A 1 90 ? -24.188 2.365 14.727 1.00 73.56 90 LYS A N 1
ATOM 714 C CA . LYS A 1 90 ? -24.038 2.138 13.285 1.00 73.56 90 LYS A CA 1
ATOM 715 C C . LYS A 1 90 ? -22.659 2.564 12.822 1.00 73.56 90 LYS A C 1
ATOM 717 O O . LYS A 1 90 ? -22.251 3.700 13.029 1.00 73.56 90 LYS A O 1
ATOM 722 N N . LEU A 1 91 ? -21.981 1.665 12.110 1.00 78.75 91 LEU A N 1
ATOM 723 C CA . LEU A 1 91 ? -20.759 2.014 11.394 1.00 78.75 91 LEU A CA 1
ATOM 724 C C . LEU A 1 91 ? -21.047 3.114 10.375 1.00 78.75 91 LEU A C 1
ATOM 726 O O . LEU A 1 91 ? -21.893 2.958 9.485 1.00 78.75 91 LEU A O 1
ATOM 730 N N . ASN A 1 92 ? -20.280 4.196 10.458 1.00 78.69 92 ASN A N 1
ATOM 731 C CA . ASN A 1 92 ? -20.320 5.249 9.466 1.00 78.69 92 ASN A CA 1
ATOM 732 C C . ASN A 1 92 ? -19.543 4.818 8.213 1.00 78.69 92 ASN A C 1
ATOM 734 O O . ASN A 1 92 ? -18.344 5.058 8.073 1.00 78.69 92 ASN A O 1
ATOM 738 N N . LYS A 1 93 ? -20.236 4.160 7.279 1.00 77.81 93 LYS A N 1
ATOM 739 C CA . LYS A 1 93 ? -19.620 3.599 6.066 1.00 77.81 93 LYS A CA 1
ATOM 740 C C . LYS A 1 93 ? -18.907 4.636 5.196 1.00 77.81 93 LYS A C 1
ATOM 742 O O . LYS A 1 93 ? -17.971 4.255 4.504 1.00 77.81 93 LYS A O 1
ATOM 747 N N . SER A 1 94 ? -19.327 5.906 5.208 1.00 75.50 94 SER A N 1
ATOM 748 C CA . SER A 1 94 ? -18.656 6.955 4.426 1.00 75.50 94 SER A CA 1
ATOM 749 C C . SER A 1 94 ? -17.340 7.411 5.052 1.00 75.50 94 SER A C 1
ATOM 751 O O . SER A 1 94 ? -16.480 7.900 4.332 1.00 75.50 94 SER A O 1
ATOM 753 N N . LYS A 1 95 ? -17.177 7.234 6.368 1.00 74.00 95 LYS A N 1
ATOM 754 C CA . LYS A 1 95 ? -15.945 7.559 7.102 1.00 74.00 95 LYS A CA 1
ATOM 755 C C . LYS A 1 95 ? -15.012 6.350 7.255 1.00 74.00 95 LYS A C 1
ATOM 757 O O . LYS A 1 95 ? -13.816 6.499 7.480 1.00 74.00 95 LYS A O 1
ATOM 762 N N . CYS A 1 96 ? -15.536 5.137 7.069 1.00 78.94 96 CYS A N 1
ATOM 763 C CA . CYS A 1 96 ? -14.743 3.913 7.106 1.00 78.94 96 CYS A CA 1
ATOM 764 C C . CYS A 1 96 ? -13.881 3.745 5.847 1.00 78.94 96 CYS A C 1
ATOM 766 O O . CYS A 1 96 ? -14.391 3.731 4.725 1.00 78.94 96 CYS A O 1
ATOM 768 N N . THR A 1 97 ? -12.582 3.497 6.018 1.00 82.12 97 THR A N 1
ATOM 769 C CA . THR A 1 97 ? -11.657 3.259 4.901 1.00 82.12 97 THR A CA 1
ATOM 770 C C . THR A 1 97 ? -10.855 1.976 5.076 1.00 82.12 97 THR A C 1
ATOM 772 O O . THR A 1 97 ? -10.422 1.619 6.168 1.00 82.12 97 THR A O 1
ATOM 775 N N . VAL A 1 98 ? -10.642 1.264 3.965 1.00 84.25 98 VAL A N 1
ATOM 776 C CA . VAL A 1 98 ? -9.774 0.081 3.904 1.00 84.25 98 VAL A CA 1
ATOM 777 C C . VAL A 1 98 ? -8.485 0.468 3.193 1.00 84.25 98 VAL A C 1
ATOM 779 O O . VAL A 1 98 ? -8.450 0.511 1.959 1.00 84.25 98 VAL A O 1
ATOM 782 N N . ILE A 1 99 ? -7.410 0.687 3.952 1.00 82.62 99 ILE A N 1
ATOM 783 C CA . ILE A 1 99 ? -6.129 1.182 3.416 1.00 82.62 99 ILE A CA 1
ATOM 784 C C . ILE A 1 99 ? -5.606 0.269 2.309 1.00 82.62 99 ILE A C 1
ATOM 786 O O . ILE A 1 99 ? -5.204 0.723 1.243 1.00 82.62 99 ILE A O 1
ATOM 790 N N . ARG A 1 100 ? -5.684 -1.050 2.498 1.00 79.88 100 ARG A N 1
ATOM 791 C CA . ARG A 1 100 ? -5.144 -1.993 1.513 1.00 79.88 100 ARG A CA 1
ATOM 792 C C . ARG A 1 100 ? -5.832 -1.916 0.149 1.00 79.88 100 ARG A C 1
ATOM 794 O O . ARG A 1 100 ? -5.193 -2.116 -0.878 1.00 79.88 100 ARG A O 1
ATOM 801 N N . LYS A 1 101 ? -7.132 -1.609 0.116 1.00 81.75 101 LYS A N 1
ATOM 802 C CA . LYS A 1 101 ? -7.861 -1.413 -1.145 1.00 81.75 101 LYS A CA 1
ATOM 803 C C . LYS A 1 101 ? -7.334 -0.188 -1.902 1.00 81.75 101 LYS A C 1
ATOM 805 O O . LYS A 1 101 ? -7.347 -0.193 -3.130 1.00 81.75 101 LYS A O 1
ATOM 810 N N . ILE A 1 102 ? -6.872 0.829 -1.174 1.00 81.62 102 ILE A N 1
ATOM 811 C CA . ILE A 1 102 ? -6.244 2.033 -1.725 1.00 81.62 102 ILE A CA 1
ATOM 812 C C . ILE A 1 102 ? -4.847 1.678 -2.249 1.00 81.62 102 ILE A C 1
ATOM 814 O O . ILE A 1 102 ? -4.592 1.840 -3.440 1.00 81.62 102 ILE A O 1
ATOM 818 N N . LEU A 1 103 ? -3.990 1.086 -1.409 1.00 82.00 103 LEU A N 1
ATOM 819 C CA . LEU A 1 103 ? -2.598 0.772 -1.762 1.00 82.00 103 LEU A CA 1
ATOM 820 C C . LEU A 1 103 ? -2.473 -0.208 -2.939 1.00 82.00 103 LEU A C 1
ATOM 822 O O . LEU A 1 103 ? -1.610 -0.027 -3.797 1.00 82.00 103 LEU A O 1
ATOM 826 N N . LYS A 1 104 ? -3.373 -1.197 -3.062 1.00 82.19 104 LYS A N 1
ATOM 827 C CA . LYS A 1 104 ? -3.382 -2.143 -4.198 1.00 82.19 104 LYS A CA 1
ATOM 828 C C . LYS A 1 104 ? -3.487 -1.469 -5.567 1.00 82.19 104 LYS A C 1
ATOM 830 O O . LYS A 1 104 ? -3.025 -2.040 -6.551 1.00 82.19 104 LYS A O 1
ATOM 835 N N . LYS A 1 105 ? -4.079 -0.273 -5.659 1.00 81.38 105 LYS A N 1
ATOM 836 C CA . LYS A 1 105 ? -4.148 0.479 -6.924 1.00 81.38 105 LYS A CA 1
ATOM 837 C C . LYS A 1 105 ? -2.782 0.991 -7.385 1.00 81.38 105 LYS A C 1
ATOM 839 O O . LYS A 1 105 ? -2.621 1.253 -8.570 1.00 81.38 105 LYS A O 1
ATOM 844 N N . TYR A 1 106 ? -1.824 1.090 -6.469 1.00 79.88 106 TYR A N 1
ATOM 845 C CA . TYR A 1 106 ? -0.513 1.692 -6.692 1.00 79.88 106 TYR A CA 1
ATOM 846 C C . TYR A 1 106 ? 0.651 0.730 -6.392 1.00 79.88 106 TYR A C 1
ATOM 848 O O . TYR A 1 106 ? 1.792 1.164 -6.270 1.00 79.88 106 TYR A O 1
ATOM 856 N N . GLY A 1 107 ? 0.380 -0.575 -6.281 1.00 78.00 107 GLY A N 1
ATOM 857 C CA . GLY A 1 107 ? 1.416 -1.603 -6.117 1.00 78.00 107 GLY A CA 1
ATOM 858 C C . GLY A 1 107 ? 1.619 -2.126 -4.692 1.00 78.00 107 GLY A C 1
ATOM 859 O O . GLY A 1 107 ? 2.559 -2.881 -4.471 1.00 78.00 107 GLY A O 1
ATOM 860 N N . ASP A 1 108 ? 0.732 -1.790 -3.748 1.00 83.00 108 ASP A N 1
ATOM 861 C CA . ASP A 1 108 ? 0.715 -2.301 -2.364 1.00 83.00 108 ASP A CA 1
ATOM 862 C C . ASP A 1 108 ? 2.072 -2.114 -1.651 1.00 83.00 108 ASP A C 1
ATOM 864 O O . ASP A 1 108 ? 2.443 -0.982 -1.337 1.00 83.00 108 ASP A O 1
ATOM 868 N N . SER A 1 109 ? 2.845 -3.189 -1.453 1.00 75.88 109 SER A N 1
ATOM 869 C CA . SER A 1 109 ? 4.169 -3.152 -0.816 1.00 75.88 109 SER A CA 1
ATOM 870 C C . SER A 1 109 ? 5.207 -2.349 -1.603 1.00 75.88 109 SER A C 1
ATOM 872 O O . SER A 1 109 ? 6.116 -1.777 -1.010 1.00 75.88 109 SER A O 1
ATOM 874 N N . LEU A 1 110 ? 5.044 -2.253 -2.926 1.00 78.06 110 LEU A N 1
ATOM 875 C CA . LEU A 1 110 ? 5.929 -1.507 -3.819 1.00 78.06 110 LEU A CA 1
ATOM 876 C C . LEU A 1 110 ? 6.081 -0.046 -3.381 1.00 78.06 110 LEU A C 1
ATOM 878 O O . LEU A 1 110 ? 7.167 0.517 -3.474 1.00 78.06 110 LEU A O 1
ATOM 882 N N . LEU A 1 111 ? 5.015 0.548 -2.835 1.00 77.75 111 LEU A N 1
ATOM 883 C CA . LEU A 1 111 ? 5.029 1.930 -2.360 1.00 77.75 111 LEU A CA 1
ATOM 884 C C . LEU A 1 111 ? 6.048 2.187 -1.248 1.00 77.75 111 LEU A C 1
ATOM 886 O O . LEU A 1 111 ? 6.524 3.308 -1.105 1.00 77.75 111 LEU A O 1
ATOM 890 N N . PHE A 1 112 ? 6.382 1.155 -0.477 1.00 75.06 112 PHE A N 1
ATOM 891 C CA . PHE A 1 112 ? 7.326 1.251 0.630 1.00 75.06 112 PHE A CA 1
ATOM 892 C C . PHE A 1 112 ? 8.775 1.001 0.197 1.00 75.06 112 PHE A C 1
ATOM 894 O O . PHE A 1 112 ? 9.691 1.230 0.983 1.00 75.06 112 PHE A O 1
ATOM 901 N N . GLU A 1 113 ? 8.987 0.555 -1.041 1.00 73.00 113 GLU A N 1
ATOM 902 C CA . GLU A 1 113 ? 10.311 0.313 -1.618 1.00 73.00 113 GLU A CA 1
ATOM 903 C C . GLU A 1 113 ? 10.718 1.396 -2.632 1.00 73.00 113 GLU A C 1
ATOM 905 O O . GLU A 1 113 ? 11.905 1.611 -2.867 1.00 73.00 113 GLU A O 1
ATOM 910 N N . CYS A 1 114 ? 9.746 2.065 -3.259 1.00 72.00 114 CYS A N 1
ATOM 911 C CA . CYS A 1 114 ? 9.974 3.053 -4.311 1.00 72.00 114 CYS A CA 1
ATOM 912 C C . CYS A 1 114 ? 10.451 4.418 -3.792 1.00 72.00 114 CYS A C 1
ATOM 914 O O . CYS A 1 114 ? 10.022 4.903 -2.746 1.00 72.00 114 CYS A O 1
ATOM 916 N N . ASN A 1 115 ? 11.225 5.121 -4.626 1.00 74.88 115 ASN A N 1
ATOM 917 C CA . ASN A 1 115 ? 11.594 6.526 -4.431 1.00 74.88 115 ASN A CA 1
ATOM 918 C C . ASN A 1 115 ? 10.435 7.466 -4.825 1.00 74.88 115 ASN A C 1
ATOM 920 O O . ASN A 1 115 ? 10.475 8.120 -5.868 1.00 74.88 115 ASN A O 1
ATOM 924 N N . ILE A 1 116 ? 9.367 7.493 -4.027 1.00 75.12 116 ILE A N 1
ATOM 925 C CA . ILE A 1 116 ? 8.148 8.265 -4.322 1.00 75.12 116 ILE A CA 1
ATOM 926 C C . ILE A 1 116 ? 8.313 9.739 -3.912 1.00 75.12 116 ILE A C 1
ATOM 928 O O . ILE A 1 116 ? 8.981 10.062 -2.925 1.00 75.12 116 ILE A O 1
ATOM 932 N N . SER A 1 117 ? 7.695 10.660 -4.662 1.00 73.00 117 SER A N 1
ATOM 933 C CA . SER A 1 117 ? 7.598 12.075 -4.279 1.00 73.00 117 SER A CA 1
ATOM 934 C C . SER A 1 117 ? 6.428 12.334 -3.323 1.00 73.00 117 SER A C 1
ATOM 936 O O . SER A 1 117 ? 5.354 11.747 -3.454 1.00 73.00 117 SER A O 1
ATOM 938 N N . ASN A 1 118 ? 6.590 13.293 -2.406 1.00 72.06 118 ASN A N 1
ATOM 939 C CA . ASN A 1 118 ? 5.545 13.638 -1.429 1.00 72.06 118 ASN A CA 1
ATOM 940 C C . ASN A 1 118 ? 4.233 14.077 -2.110 1.00 72.06 118 ASN A C 1
ATOM 942 O O . ASN A 1 118 ? 3.150 13.773 -1.623 1.00 72.06 118 ASN A O 1
ATOM 946 N N . THR A 1 119 ? 4.317 14.713 -3.283 1.00 72.81 119 THR A N 1
ATOM 947 C CA . THR A 1 119 ? 3.149 15.114 -4.085 1.00 72.81 119 THR A CA 1
ATOM 948 C C . THR A 1 119 ? 2.252 13.935 -4.467 1.00 72.81 119 THR A C 1
ATOM 950 O O . THR A 1 119 ? 1.032 14.049 -4.409 1.00 72.81 119 THR A O 1
ATOM 953 N N . ILE A 1 120 ? 2.846 12.791 -4.808 1.00 73.38 120 ILE A N 1
ATOM 954 C CA . ILE A 1 120 ? 2.119 11.583 -5.214 1.00 73.38 120 ILE A CA 1
ATOM 955 C C . ILE A 1 120 ? 1.577 10.854 -3.988 1.00 73.38 120 ILE A C 1
ATOM 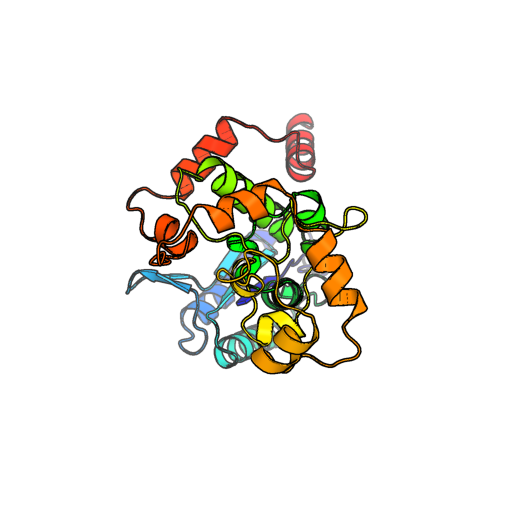957 O O . ILE A 1 120 ? 0.482 10.304 -4.041 1.00 73.38 120 ILE A O 1
ATOM 961 N N . LEU A 1 121 ? 2.299 10.886 -2.863 1.00 75.25 121 LEU A N 1
ATOM 962 C CA . LEU A 1 121 ? 1.796 10.329 -1.604 1.00 75.25 121 LEU A CA 1
ATOM 963 C C . LEU A 1 121 ? 0.500 11.019 -1.169 1.00 75.25 121 LEU A C 1
ATOM 965 O O . LEU A 1 121 ? -0.430 10.332 -0.753 1.00 75.25 121 LEU A O 1
ATOM 969 N N . HIS A 1 122 ? 0.396 12.340 -1.344 1.00 73.31 122 HIS A N 1
ATOM 970 C CA . HIS A 1 122 ? -0.848 13.068 -1.086 1.00 73.31 122 HIS A CA 1
ATOM 971 C C . HIS A 1 122 ? -1.977 12.682 -2.055 1.00 73.31 122 HIS A C 1
ATOM 973 O O . HIS A 1 122 ? -3.122 12.564 -1.626 1.00 73.31 122 HIS A O 1
ATOM 979 N N . GLU A 1 123 ? -1.677 12.420 -3.332 1.00 76.94 123 GLU A N 1
ATOM 980 C CA . GLU A 1 123 ? -2.673 11.926 -4.298 1.00 76.94 123 GLU A CA 1
ATOM 981 C C . GLU A 1 123 ? -3.163 10.507 -3.946 1.00 76.94 123 GLU A C 1
ATOM 983 O O . GLU A 1 123 ? -4.355 10.217 -4.035 1.00 76.94 123 GLU A O 1
ATOM 988 N N . ILE A 1 124 ? -2.260 9.626 -3.497 1.00 75.06 124 ILE A N 1
ATOM 989 C CA . ILE A 1 124 ? -2.587 8.258 -3.061 1.00 75.06 124 ILE A CA 1
ATOM 990 C C . ILE A 1 124 ? -3.432 8.278 -1.786 1.00 75.06 124 ILE A C 1
ATOM 992 O O . ILE A 1 124 ? -4.401 7.524 -1.669 1.00 75.06 124 ILE A O 1
ATOM 996 N N . ALA A 1 125 ? -3.038 9.103 -0.816 1.00 70.88 125 ALA A N 1
ATOM 997 C CA . ALA A 1 125 ? -3.681 9.169 0.487 1.00 70.88 125 ALA A CA 1
ATOM 998 C C . ALA A 1 125 ? -5.020 9.916 0.468 1.00 70.88 125 ALA A C 1
ATOM 1000 O O . ALA A 1 125 ? -5.886 9.603 1.283 1.00 70.88 125 ALA A O 1
ATOM 1001 N N . ASN A 1 126 ? -5.224 10.828 -0.487 1.00 70.31 126 ASN A N 1
ATOM 1002 C CA . ASN A 1 126 ? -6.451 11.603 -0.676 1.00 70.31 126 ASN A CA 1
ATOM 1003 C C . ASN A 1 126 ? -7.017 12.129 0.670 1.00 70.31 126 ASN A C 1
ATOM 1005 O O . ASN A 1 126 ? -6.250 12.467 1.567 1.00 70.31 126 ASN A O 1
ATOM 1009 N N . GLU A 1 127 ? -8.339 12.195 0.853 1.00 66.44 127 GLU A N 1
ATOM 1010 C CA . GLU A 1 127 ? -9.002 12.654 2.094 1.00 66.44 127 GLU A CA 1
ATOM 1011 C C . GLU A 1 127 ? -8.599 11.895 3.384 1.00 66.44 127 GLU A C 1
ATOM 1013 O O . GLU A 1 127 ? -8.999 12.295 4.477 1.00 66.44 127 GLU A O 1
ATOM 1018 N N . ASN A 1 128 ? -7.802 10.818 3.305 1.00 74.12 128 ASN A N 1
ATOM 1019 C CA . ASN A 1 128 ? -7.326 10.088 4.475 1.00 74.12 128 ASN A CA 1
ATOM 1020 C C . ASN A 1 128 ? -6.027 10.702 5.030 1.00 74.12 128 ASN A C 1
ATOM 1022 O O . ASN A 1 128 ? -4.913 10.355 4.623 1.00 74.12 128 ASN A O 1
ATOM 1026 N N . LEU A 1 129 ? -6.191 11.587 6.016 1.00 74.12 129 LEU A N 1
ATOM 1027 C CA . LEU A 1 129 ? -5.089 12.245 6.728 1.00 74.12 129 LEU A CA 1
ATOM 1028 C C . LEU A 1 129 ? -4.103 11.241 7.344 1.00 74.12 129 LEU A C 1
ATOM 1030 O O . LEU A 1 129 ? -2.897 11.394 7.178 1.00 74.12 129 LEU A O 1
ATOM 1034 N N . PHE A 1 130 ? -4.601 10.172 7.976 1.00 75.31 130 PHE A N 1
ATOM 1035 C CA . PHE A 1 130 ? -3.751 9.157 8.604 1.00 75.31 130 PHE A CA 1
ATOM 1036 C C . PHE A 1 130 ? -2.814 8.485 7.594 1.00 75.31 130 PHE A C 1
ATOM 1038 O O . PHE A 1 130 ? -1.617 8.358 7.837 1.00 75.31 130 PHE A O 1
ATOM 1045 N N . LEU A 1 131 ? -3.340 8.070 6.439 1.00 77.31 131 LEU A N 1
ATOM 1046 C CA . LEU A 1 131 ? -2.537 7.425 5.406 1.00 77.31 131 LEU A CA 1
ATOM 1047 C C . LEU A 1 131 ? -1.503 8.393 4.820 1.00 77.31 131 LEU A C 1
ATOM 1049 O O . LEU A 1 131 ? -0.377 7.982 4.545 1.00 77.31 131 LEU A O 1
ATOM 1053 N N . SER A 1 132 ? -1.868 9.668 4.668 1.00 77.12 132 SER A N 1
ATOM 1054 C CA . SER A 1 132 ? -0.955 10.716 4.203 1.00 77.12 132 SER A CA 1
ATOM 1055 C C . SER A 1 132 ? 0.217 10.886 5.168 1.00 77.12 132 SER A C 1
ATOM 1057 O O . SER A 1 132 ? 1.371 10.929 4.733 1.00 77.12 132 SER A O 1
ATOM 1059 N N . ASP A 1 133 ? -0.064 10.930 6.469 1.00 76.94 133 ASP A N 1
ATOM 1060 C CA . ASP A 1 133 ? 0.951 11.093 7.508 1.00 76.94 133 ASP A CA 1
ATOM 1061 C C . ASP A 1 133 ? 1.869 9.869 7.587 1.00 76.94 133 ASP A C 1
ATOM 1063 O O . ASP A 1 133 ? 3.090 10.018 7.605 1.00 76.94 133 ASP A O 1
ATOM 1067 N N . VAL A 1 134 ? 1.306 8.655 7.547 1.00 79.12 134 VAL A N 1
ATOM 1068 C CA . VAL A 1 134 ? 2.080 7.401 7.555 1.00 79.12 134 VAL A CA 1
ATOM 1069 C C . VAL A 1 134 ? 3.004 7.303 6.342 1.00 79.12 134 VAL A C 1
ATOM 1071 O O . VAL A 1 134 ? 4.175 6.954 6.484 1.00 79.12 134 VAL A O 1
ATOM 1074 N N . LEU A 1 135 ? 2.503 7.614 5.145 1.00 79.06 135 LEU A N 1
ATOM 1075 C CA . LEU A 1 135 ? 3.302 7.552 3.923 1.00 79.06 135 LEU A CA 1
ATOM 1076 C C . LEU A 1 135 ? 4.405 8.617 3.903 1.00 79.06 135 LEU A C 1
ATOM 1078 O O . LEU A 1 135 ? 5.536 8.320 3.515 1.00 79.06 135 LEU A O 1
ATOM 1082 N N . SER A 1 136 ? 4.098 9.837 4.349 1.00 77.12 136 SER A N 1
ATOM 1083 C CA . SER A 1 136 ? 5.079 10.926 4.439 1.00 77.12 136 SER A CA 1
ATOM 1084 C C . SER A 1 136 ? 6.184 10.584 5.438 1.00 77.12 136 SER A C 1
ATOM 1086 O O . SER A 1 136 ? 7.366 10.630 5.099 1.00 77.12 136 SER A O 1
ATOM 1088 N N . ALA A 1 137 ? 5.794 10.114 6.625 1.00 77.06 137 ALA A N 1
ATOM 1089 C CA . ALA A 1 137 ? 6.696 9.607 7.648 1.00 77.06 137 ALA A CA 1
ATOM 1090 C C . ALA A 1 137 ? 7.615 8.498 7.118 1.00 77.06 137 ALA A C 1
ATOM 1092 O O . ALA A 1 137 ? 8.829 8.542 7.318 1.00 77.06 137 ALA A O 1
ATOM 1093 N N . TRP A 1 138 ? 7.048 7.514 6.415 1.00 76.12 138 TRP A N 1
ATOM 1094 C CA . TRP A 1 138 ? 7.815 6.420 5.825 1.00 76.12 138 TRP A CA 1
ATOM 1095 C C . TRP A 1 138 ? 8.825 6.911 4.784 1.00 76.12 138 TRP A C 1
ATOM 1097 O O . TRP A 1 138 ? 9.983 6.486 4.787 1.00 76.12 138 TRP A O 1
ATOM 1107 N N . SER A 1 139 ? 8.403 7.826 3.912 1.00 75.12 139 SER A N 1
ATOM 1108 C CA . SER A 1 139 ? 9.268 8.447 2.908 1.00 75.12 139 SER A CA 1
ATOM 1109 C C . SER A 1 139 ? 10.452 9.170 3.558 1.00 75.12 139 SER A C 1
ATOM 1111 O O . SER A 1 139 ? 11.594 9.005 3.125 1.00 75.12 139 SER A O 1
ATOM 1113 N N . ASP A 1 140 ? 10.213 9.920 4.632 1.00 73.81 140 ASP A N 1
ATOM 1114 C CA . ASP A 1 140 ? 11.270 10.648 5.338 1.00 73.81 140 ASP A CA 1
ATOM 1115 C C . ASP A 1 140 ? 12.242 9.708 6.055 1.00 73.81 140 ASP A C 1
ATOM 1117 O O . ASP A 1 140 ? 13.457 9.915 6.005 1.00 73.81 140 ASP A O 1
ATOM 1121 N N . VAL A 1 141 ? 11.741 8.637 6.677 1.00 72.06 141 VAL A N 1
ATOM 1122 C CA . VAL A 1 141 ? 12.592 7.588 7.261 1.00 72.06 141 VAL A CA 1
ATOM 1123 C C . VAL A 1 141 ? 13.457 6.944 6.183 1.00 72.06 141 VAL A C 1
ATOM 1125 O O . VAL A 1 141 ? 14.663 6.813 6.373 1.00 72.06 141 VAL A O 1
ATOM 1128 N N . THR A 1 142 ? 12.865 6.593 5.043 1.00 67.56 142 THR A N 1
ATOM 1129 C CA . THR A 1 142 ? 13.554 5.918 3.936 1.00 67.56 142 THR A CA 1
ATOM 1130 C C . THR A 1 142 ? 14.690 6.774 3.381 1.00 67.56 142 THR A C 1
ATOM 1132 O O . THR A 1 142 ? 15.830 6.319 3.358 1.00 67.56 142 THR A O 1
ATOM 1135 N N . ARG A 1 143 ? 14.425 8.050 3.064 1.00 67.56 143 ARG A N 1
ATOM 1136 C CA . ARG A 1 143 ? 15.439 8.991 2.546 1.00 67.56 143 ARG A CA 1
ATOM 1137 C C . ARG A 1 143 ? 16.617 9.196 3.498 1.00 67.56 143 ARG A C 1
ATOM 1139 O O . ARG A 1 143 ? 17.749 9.340 3.056 1.00 67.56 143 ARG A O 1
ATOM 1146 N N . ASN A 1 144 ? 16.364 9.211 4.806 1.00 63.50 144 ASN A N 1
ATOM 1147 C CA . ASN A 1 144 ? 17.417 9.383 5.812 1.00 63.50 144 ASN A CA 1
ATOM 1148 C C . ASN A 1 144 ? 18.162 8.078 6.143 1.00 63.50 144 ASN A C 1
ATOM 1150 O O . ASN A 1 144 ? 19.228 8.119 6.758 1.00 63.50 144 ASN A O 1
ATOM 1154 N N . LEU A 1 145 ? 17.600 6.922 5.776 1.00 60.34 145 LEU A N 1
ATOM 1155 C CA . LEU A 1 145 ? 18.177 5.598 6.011 1.00 60.34 145 LEU A CA 1
ATOM 1156 C C . LEU A 1 145 ? 18.853 4.990 4.779 1.00 60.34 145 LEU A C 1
ATOM 1158 O O . LEU A 1 145 ? 19.418 3.903 4.912 1.00 60.34 145 LEU A O 1
ATOM 1162 N N . GLU A 1 146 ? 18.841 5.666 3.626 1.00 55.75 146 GLU A N 1
ATOM 1163 C CA . GLU A 1 146 ? 19.645 5.341 2.439 1.00 55.75 146 GLU A CA 1
ATOM 1164 C C . GLU A 1 146 ? 21.153 5.466 2.741 1.00 55.75 146 GLU A C 1
ATOM 1166 O O . GLU A 1 146 ? 21.880 6.325 2.252 1.00 55.75 146 GLU A O 1
ATOM 1171 N N . THR A 1 147 ? 21.667 4.556 3.564 1.00 46.91 147 THR A N 1
ATOM 1172 C CA . THR A 1 147 ? 23.079 4.204 3.597 1.00 46.91 147 THR A CA 1
ATOM 1173 C C . THR A 1 147 ? 23.337 3.307 2.393 1.00 46.91 147 THR A C 1
ATOM 1175 O O . THR A 1 147 ? 23.021 2.121 2.448 1.00 46.91 147 THR A O 1
ATOM 1178 N N . GLN A 1 148 ? 23.839 3.898 1.304 1.00 46.31 148 GLN A N 1
ATOM 1179 C CA . GLN A 1 148 ? 24.632 3.271 0.234 1.00 46.31 148 GLN A CA 1
ATOM 1180 C C . GLN A 1 148 ? 24.501 1.742 0.108 1.00 46.31 148 GLN A C 1
ATOM 1182 O O . GLN A 1 148 ? 25.442 0.996 0.379 1.00 46.31 148 GLN A O 1
ATOM 1187 N N . THR A 1 149 ? 23.346 1.254 -0.332 1.00 43.81 149 THR A N 1
ATOM 1188 C CA . THR A 1 149 ? 23.262 -0.099 -0.886 1.00 43.81 149 THR A CA 1
ATOM 1189 C C . THR A 1 149 ? 22.915 0.051 -2.351 1.00 43.81 149 THR A C 1
ATOM 1191 O O . THR A 1 149 ? 21.960 0.744 -2.696 1.00 43.81 149 THR A O 1
ATOM 1194 N N . SER A 1 150 ? 23.739 -0.543 -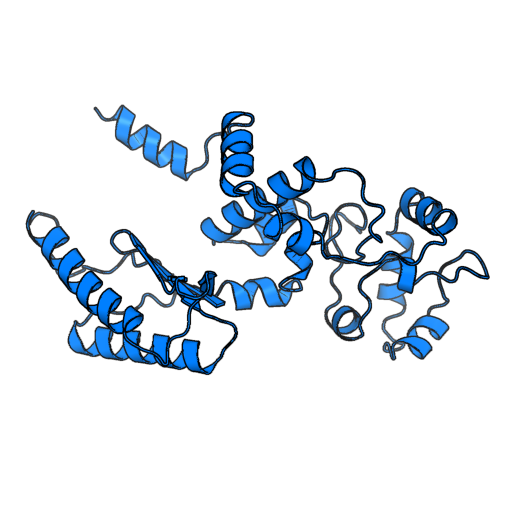3.212 1.00 51.22 150 SER A N 1
ATOM 1195 C CA . SER A 1 150 ? 23.576 -0.622 -4.664 1.00 51.22 150 SER A CA 1
ATOM 1196 C C . SER A 1 150 ? 22.347 -1.468 -5.015 1.00 51.22 150 SER A C 1
ATOM 1198 O O . SER A 1 150 ? 22.438 -2.584 -5.525 1.00 51.22 150 SER A O 1
ATOM 1200 N N . SER A 1 151 ? 21.173 -0.958 -4.665 1.00 59.41 151 SER A N 1
ATOM 1201 C CA . SER A 1 151 ? 19.894 -1.582 -4.956 1.00 59.41 151 SER A CA 1
ATOM 1202 C C . SER A 1 151 ? 19.479 -1.206 -6.371 1.00 59.41 151 SER A C 1
ATOM 1204 O O . SER A 1 151 ? 19.548 -0.042 -6.760 1.00 59.41 151 SER A O 1
ATOM 1206 N N . LYS A 1 152 ? 19.050 -2.205 -7.145 1.00 71.88 152 LYS A N 1
ATOM 1207 C CA . LYS A 1 152 ? 18.507 -2.003 -8.494 1.00 71.88 152 LYS A CA 1
ATOM 1208 C C . LYS A 1 152 ? 17.413 -0.940 -8.476 1.00 71.88 152 LYS A C 1
ATOM 1210 O O . LYS A 1 152 ? 16.532 -0.976 -7.613 1.00 71.88 152 LYS A O 1
ATOM 1215 N N . THR A 1 153 ? 17.431 -0.038 -9.451 1.00 81.50 153 THR A N 1
ATOM 1216 C CA . THR A 1 153 ? 16.449 1.044 -9.538 1.00 81.50 153 THR A CA 1
ATOM 1217 C C . THR A 1 153 ? 15.062 0.471 -9.810 1.00 81.50 153 THR A C 1
ATOM 1219 O O . THR A 1 153 ? 14.835 -0.205 -10.819 1.00 81.50 153 THR A O 1
ATOM 1222 N N . ILE A 1 154 ? 14.112 0.751 -8.917 1.00 85.44 154 ILE A N 1
ATOM 1223 C CA . ILE A 1 154 ? 12.708 0.406 -9.138 1.00 85.44 154 ILE A CA 1
ATOM 1224 C C . ILE A 1 154 ? 12.127 1.340 -10.202 1.00 85.44 154 ILE A C 1
ATOM 1226 O O . ILE A 1 154 ? 12.313 2.557 -10.160 1.00 85.44 154 ILE A O 1
ATOM 1230 N N . LEU A 1 155 ? 11.423 0.745 -11.161 1.00 87.38 155 LEU A N 1
ATOM 1231 C CA . LEU A 1 155 ? 10.860 1.421 -12.327 1.00 87.38 155 LEU A CA 1
ATOM 1232 C C . LEU A 1 155 ? 9.621 2.261 -11.983 1.00 87.38 155 LEU A C 1
ATOM 1234 O O . LEU A 1 155 ? 9.403 3.337 -12.535 1.00 87.38 155 LEU A O 1
ATOM 1238 N N . TRP A 1 156 ? 8.780 1.733 -11.100 1.00 88.88 156 TRP A N 1
ATOM 1239 C CA . TRP A 1 156 ? 7.440 2.246 -10.844 1.00 88.88 156 TRP A CA 1
ATOM 1240 C C . TRP A 1 156 ? 7.401 3.285 -9.730 1.00 88.88 156 TRP A C 1
ATOM 1242 O O . TRP A 1 156 ? 8.200 3.219 -8.799 1.00 88.88 156 TRP A O 1
ATOM 1252 N N . ASN A 1 157 ? 6.435 4.207 -9.804 1.00 84.31 157 ASN A N 1
ATOM 1253 C CA . ASN A 1 157 ? 6.214 5.277 -8.822 1.00 84.31 157 ASN A CA 1
ATOM 1254 C C . ASN A 1 157 ? 7.497 6.041 -8.439 1.00 84.31 157 ASN A C 1
ATOM 1256 O O . ASN A 1 157 ? 7.613 6.567 -7.340 1.00 84.31 157 ASN A O 1
ATOM 1260 N N . ASN A 1 158 ? 8.476 6.107 -9.337 1.00 83.94 158 ASN A N 1
ATOM 1261 C CA . ASN A 1 158 ? 9.782 6.674 -9.044 1.00 83.94 158 ASN A CA 1
ATOM 1262 C C . ASN A 1 158 ? 9.820 8.151 -9.454 1.00 83.94 158 ASN A C 1
ATOM 1264 O O . ASN A 1 158 ? 9.583 8.469 -10.618 1.00 83.94 158 ASN A O 1
ATOM 1268 N N . LYS A 1 159 ? 10.137 9.050 -8.515 1.00 82.75 159 LYS A N 1
ATOM 1269 C CA . LYS A 1 159 ? 10.203 10.504 -8.742 1.00 82.75 159 LYS A CA 1
ATOM 1270 C C . LYS A 1 159 ? 11.196 10.895 -9.844 1.00 82.75 159 LYS A C 1
ATOM 1272 O O . LYS A 1 159 ? 10.998 11.917 -10.497 1.00 82.75 159 LYS A O 1
ATOM 1277 N N . ASP A 1 160 ? 12.222 10.075 -10.064 1.00 83.75 160 ASP A N 1
ATOM 1278 C CA . ASP A 1 160 ? 13.252 10.313 -11.076 1.00 83.75 160 ASP A CA 1
ATOM 1279 C C . ASP A 1 160 ? 12.799 9.837 -12.469 1.00 83.75 160 ASP A C 1
ATOM 1281 O O . ASP A 1 160 ? 13.332 10.285 -13.481 1.00 83.75 160 ASP A O 1
ATOM 1285 N N . ILE A 1 161 ? 11.784 8.964 -12.543 1.00 86.81 161 ILE A N 1
ATOM 1286 C CA . ILE A 1 161 ? 11.238 8.402 -13.786 1.00 86.81 161 ILE A CA 1
ATOM 1287 C C . ILE A 1 161 ? 9.816 8.937 -13.984 1.00 86.81 161 ILE A C 1
ATOM 1289 O O . ILE A 1 161 ? 8.821 8.309 -13.612 1.00 86.81 161 ILE A O 1
ATOM 1293 N N . THR A 1 162 ? 9.714 10.121 -14.586 1.00 85.81 162 THR A N 1
ATOM 1294 C CA . THR A 1 162 ? 8.432 10.811 -14.790 1.00 85.81 162 THR A CA 1
ATOM 1295 C C . THR A 1 162 ? 8.236 11.283 -16.228 1.00 85.81 162 THR A C 1
ATOM 1297 O O . THR A 1 162 ? 9.177 11.454 -17.007 1.00 85.81 162 THR A O 1
ATOM 1300 N N . SER A 1 163 ? 6.976 11.485 -16.607 1.00 84.06 163 SER A N 1
ATOM 1301 C CA . SER A 1 163 ? 6.590 12.190 -17.830 1.00 84.06 163 SER A CA 1
ATOM 1302 C C . SER A 1 163 ? 5.509 13.201 -17.489 1.00 84.06 163 SER A C 1
ATOM 1304 O O . SER A 1 163 ? 4.513 12.852 -16.857 1.00 84.06 163 SER A O 1
ATOM 1306 N N . ASN A 1 164 ? 5.711 14.466 -17.865 1.00 79.56 164 ASN A N 1
ATOM 1307 C CA . ASN A 1 164 ? 4.804 15.571 -17.532 1.00 79.56 164 ASN A CA 1
ATOM 1308 C C . ASN A 1 164 ? 4.457 15.631 -16.027 1.00 79.56 164 ASN A C 1
ATOM 1310 O O . ASN A 1 164 ? 3.291 15.776 -15.664 1.00 79.56 164 ASN A O 1
ATOM 1314 N N . ASN A 1 165 ? 5.462 15.469 -15.155 1.00 77.75 165 ASN A N 1
ATOM 1315 C CA . ASN A 1 165 ? 5.335 15.416 -13.689 1.00 77.75 165 ASN A CA 1
ATOM 1316 C C . ASN A 1 165 ? 4.455 14.279 -13.135 1.00 77.75 165 ASN A C 1
ATOM 1318 O O . ASN A 1 165 ? 4.109 14.294 -11.956 1.00 77.75 165 ASN A O 1
ATOM 1322 N N . LYS A 1 166 ? 4.113 13.279 -13.953 1.00 81.31 166 LYS A N 1
ATOM 1323 C CA . LYS A 1 166 ? 3.421 12.064 -13.513 1.00 81.31 166 LYS A CA 1
ATOM 1324 C C . LYS A 1 166 ? 4.383 10.886 -13.503 1.00 81.31 166 LYS A C 1
ATOM 1326 O O . LYS A 1 166 ? 5.180 10.721 -14.429 1.00 81.31 166 LYS A O 1
ATOM 1331 N N . THR A 1 167 ? 4.302 10.065 -12.463 1.00 85.31 167 THR A N 1
ATOM 1332 C CA . THR A 1 167 ? 5.012 8.786 -12.399 1.00 85.31 167 THR A CA 1
ATOM 1333 C C . THR A 1 167 ? 4.275 7.706 -13.172 1.00 85.31 167 THR A C 1
ATOM 1335 O O . THR A 1 167 ? 3.096 7.827 -13.515 1.00 85.31 167 THR A O 1
ATOM 1338 N N . PHE A 1 168 ? 4.987 6.617 -13.440 1.00 87.62 168 PHE A N 1
ATOM 1339 C CA . PHE A 1 168 ? 4.432 5.449 -14.101 1.00 87.62 168 PHE A CA 1
ATOM 1340 C C . PHE A 1 168 ? 4.083 4.356 -13.096 1.00 87.62 168 PHE A C 1
ATOM 1342 O O . PHE A 1 168 ? 4.899 3.993 -12.248 1.00 87.62 168 PHE A O 1
ATOM 1349 N N . PHE A 1 169 ? 2.903 3.763 -13.264 1.00 89.44 169 PHE A N 1
ATOM 1350 C CA . PHE A 1 169 ? 2.563 2.470 -12.680 1.00 89.44 169 PHE A CA 1
ATOM 1351 C C . PHE A 1 169 ? 1.637 1.705 -13.627 1.00 89.44 169 PHE A C 1
ATOM 1353 O O . PHE A 1 169 ? 0.441 1.982 -13.724 1.00 89.44 169 PHE A O 1
ATOM 1360 N N . TYR A 1 170 ? 2.196 0.742 -14.361 1.00 90.81 170 TYR A N 1
ATOM 1361 C CA . TYR A 1 170 ? 1.422 -0.140 -15.231 1.00 90.81 170 TYR A CA 1
ATOM 1362 C C . TYR A 1 170 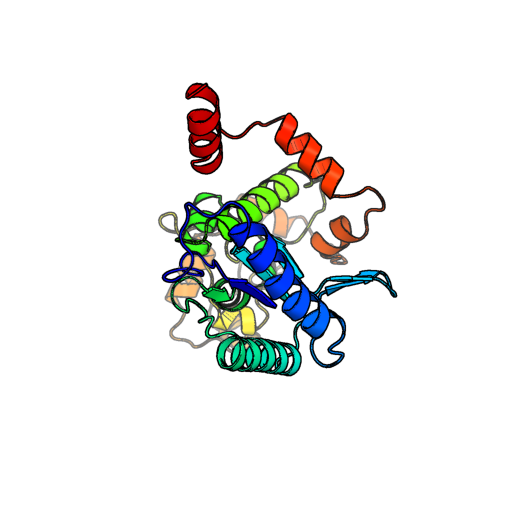? 1.181 -1.464 -14.515 1.00 90.81 170 TYR A C 1
ATOM 1364 O O . TYR A 1 170 ? 2.029 -2.355 -14.540 1.00 90.81 170 TYR A O 1
ATOM 1372 N N . LYS A 1 171 ? 0.008 -1.596 -13.888 1.00 88.50 171 LYS A N 1
ATOM 1373 C CA . LYS A 1 171 ? -0.363 -2.782 -13.105 1.00 88.50 171 LYS A CA 1
ATOM 1374 C C . LYS A 1 171 ? -0.156 -4.090 -13.882 1.00 88.50 171 LYS A C 1
ATOM 1376 O O . LYS A 1 171 ? 0.506 -4.987 -13.374 1.00 88.50 171 LYS A O 1
ATOM 1381 N N . ASP A 1 172 ? -0.613 -4.149 -15.133 1.00 90.81 172 ASP A N 1
ATOM 1382 C CA . ASP A 1 172 ? -0.481 -5.348 -15.976 1.00 90.81 172 ASP A CA 1
ATOM 1383 C C . ASP A 1 172 ? 0.983 -5.739 -16.240 1.00 90.81 172 ASP A C 1
ATOM 1385 O O . ASP A 1 172 ? 1.286 -6.906 -16.463 1.00 90.81 172 ASP A O 1
ATOM 1389 N N . TRP A 1 173 ? 1.902 -4.768 -16.257 1.00 92.94 173 TRP A N 1
ATOM 1390 C CA . TRP A 1 173 ? 3.332 -5.013 -16.468 1.00 92.94 173 TRP A CA 1
ATOM 1391 C C . TRP A 1 173 ? 4.008 -5.442 -15.166 1.00 92.94 173 TRP A C 1
ATOM 1393 O O . TRP A 1 173 ? 4.845 -6.343 -15.173 1.00 92.94 173 TRP A O 1
ATOM 1403 N N . PHE A 1 174 ? 3.610 -4.837 -14.046 1.00 90.25 174 PHE A N 1
ATOM 1404 C CA . PHE A 1 174 ? 4.074 -5.226 -12.718 1.00 90.25 174 PHE A CA 1
ATOM 1405 C C . PHE A 1 174 ? 3.679 -6.668 -12.372 1.00 90.25 174 PHE A C 1
ATOM 1407 O O . PHE A 1 174 ? 4.516 -7.443 -11.917 1.00 90.25 174 PHE A O 1
ATOM 1414 N N . GLU A 1 175 ? 2.442 -7.071 -12.677 1.00 89.19 175 GLU A N 1
ATOM 1415 C CA . GLU A 1 175 ? 1.967 -8.452 -12.496 1.00 89.19 175 GLU A CA 1
ATOM 1416 C C . GLU A 1 175 ? 2.715 -9.460 -13.390 1.00 89.19 175 GLU A C 1
ATOM 1418 O O . GLU A 1 175 ? 2.834 -10.632 -13.044 1.00 89.19 175 GLU A O 1
ATOM 1423 N N . ARG A 1 176 ? 3.315 -8.995 -14.493 1.00 91.06 176 ARG A N 1
ATOM 1424 C CA . ARG A 1 176 ? 4.231 -9.771 -15.353 1.00 91.06 176 ARG A CA 1
ATOM 1425 C C . ARG A 1 176 ? 5.679 -9.763 -14.851 1.00 91.06 176 ARG A C 1
ATOM 1427 O O . ARG A 1 176 ? 6.591 -10.095 -15.600 1.00 91.06 176 ARG A O 1
ATOM 1434 N N . SER A 1 177 ? 5.894 -9.412 -13.581 1.00 87.75 177 SER A N 1
ATOM 1435 C CA . SER A 1 177 ? 7.196 -9.414 -12.896 1.00 87.75 177 SER A CA 1
ATOM 1436 C C . SER A 1 177 ? 8.218 -8.394 -13.415 1.00 87.75 177 SER A C 1
ATOM 1438 O O . SER A 1 177 ? 9.415 -8.528 -13.150 1.00 87.75 177 SER A O 1
ATOM 1440 N N . ILE A 1 178 ? 7.765 -7.342 -14.105 1.00 90.62 178 ILE A N 1
ATOM 1441 C CA . ILE A 1 178 ? 8.600 -6.180 -14.430 1.00 90.62 178 ILE A CA 1
ATOM 1442 C C . ILE A 1 178 ? 8.556 -5.227 -13.236 1.00 90.62 178 ILE A C 1
ATOM 1444 O O . ILE A 1 178 ? 7.515 -4.645 -12.942 1.00 90.62 178 ILE A O 1
ATOM 1448 N N . LYS A 1 179 ? 9.678 -5.058 -12.541 1.00 88.31 179 LYS A N 1
ATOM 1449 C CA . LYS A 1 179 ? 9.820 -4.216 -11.341 1.00 88.31 179 LYS A CA 1
ATOM 1450 C C . LYS A 1 179 ? 11.011 -3.263 -11.430 1.00 88.31 179 LYS A C 1
ATOM 1452 O O . LYS A 1 179 ? 10.906 -2.125 -10.974 1.00 88.31 179 LYS A O 1
ATOM 1457 N N . TYR A 1 180 ? 12.119 -3.706 -12.015 1.00 88.38 180 TYR A N 1
ATOM 1458 C CA . TYR A 1 180 ? 13.387 -2.977 -12.043 1.00 88.38 180 TYR A CA 1
ATOM 1459 C C . TYR A 1 180 ? 13.728 -2.483 -13.445 1.00 88.38 180 TYR A C 1
ATOM 1461 O O . TYR A 1 180 ? 13.354 -3.108 -14.438 1.00 88.38 180 TYR A O 1
ATOM 1469 N N . VAL A 1 181 ? 14.484 -1.387 -13.526 1.00 87.69 181 VAL A N 1
ATOM 1470 C CA . VAL A 1 181 ? 14.957 -0.842 -14.808 1.00 87.69 181 VAL A CA 1
ATOM 1471 C C . VAL A 1 181 ? 15.881 -1.832 -15.528 1.00 87.69 181 VAL A C 1
ATOM 1473 O O . VAL A 1 181 ? 15.757 -2.012 -16.737 1.00 87.69 181 VAL A O 1
ATOM 1476 N N . ASP A 1 182 ? 16.729 -2.543 -14.783 1.00 86.94 182 ASP A N 1
ATOM 1477 C CA . ASP A 1 182 ? 17.644 -3.584 -15.271 1.00 86.94 182 ASP A CA 1
ATOM 1478 C C . ASP A 1 182 ? 16.948 -4.656 -16.121 1.00 86.94 182 ASP A C 1
ATOM 1480 O O . ASP A 1 182 ? 17.524 -5.189 -17.061 1.00 86.94 182 ASP A O 1
ATOM 1484 N N . GLN A 1 183 ? 15.689 -4.975 -15.808 1.00 89.50 183 GLN A N 1
ATOM 1485 C CA . GLN A 1 183 ? 14.921 -5.993 -16.530 1.00 89.50 183 GLN A CA 1
ATOM 1486 C C . GLN A 1 183 ? 14.548 -5.556 -17.953 1.00 89.50 183 GLN A C 1
ATOM 1488 O O . GLN A 1 183 ? 14.257 -6.395 -18.800 1.00 89.50 183 GLN A O 1
ATOM 1493 N N . LEU A 1 184 ? 14.562 -4.250 -18.226 1.00 90.81 184 LEU A N 1
ATOM 1494 C CA . LEU A 1 184 ? 14.328 -3.699 -19.558 1.00 90.81 184 LEU A CA 1
ATOM 1495 C C . LEU A 1 184 ? 15.633 -3.522 -20.351 1.00 90.81 184 LEU A C 1
ATOM 1497 O O . LEU A 1 184 ? 15.581 -3.162 -21.528 1.00 90.81 184 LEU A O 1
ATOM 1501 N N . TYR A 1 185 ? 16.787 -3.760 -19.726 1.00 89.81 185 TYR A N 1
ATOM 1502 C CA . TYR A 1 185 ? 18.102 -3.466 -20.281 1.00 89.81 185 TYR A CA 1
ATOM 1503 C C . TYR A 1 185 ? 18.796 -4.721 -20.825 1.00 89.81 185 TYR A C 1
ATOM 1505 O O . TYR A 1 185 ? 18.856 -5.758 -20.163 1.00 89.81 185 TYR A O 1
ATOM 1513 N N . ASP A 1 186 ? 19.353 -4.628 -22.031 1.00 88.81 186 ASP A N 1
ATOM 1514 C CA . ASP A 1 186 ? 20.179 -5.671 -22.633 1.00 88.81 186 ASP A CA 1
ATOM 1515 C C . ASP A 1 186 ? 21.664 -5.321 -22.470 1.00 88.81 186 ASP A C 1
ATOM 1517 O O . ASP A 1 186 ? 22.253 -4.542 -23.227 1.00 88.81 186 ASP A O 1
ATOM 1521 N N . TYR A 1 187 ? 22.296 -5.954 -21.481 1.00 85.31 187 TYR A N 1
ATOM 1522 C CA . TYR A 1 187 ? 23.712 -5.767 -21.154 1.00 85.31 187 TYR A CA 1
ATOM 1523 C C . TYR A 1 187 ? 24.673 -6.127 -22.296 1.00 85.31 187 TYR A C 1
ATOM 1525 O O . TYR A 1 187 ? 25.816 -5.671 -22.294 1.00 85.31 187 TYR A O 1
ATOM 1533 N N . ARG A 1 188 ? 24.245 -6.938 -23.275 1.00 84.50 188 ARG A N 1
ATOM 1534 C CA . ARG A 1 188 ? 25.108 -7.366 -24.390 1.00 84.50 188 ARG A CA 1
ATOM 1535 C C . ARG A 1 188 ? 25.297 -6.243 -25.399 1.00 84.50 188 ARG A C 1
ATOM 1537 O O . ARG A 1 188 ? 26.405 -6.036 -25.883 1.00 84.50 188 ARG A O 1
ATOM 1544 N N . ILE A 1 189 ? 24.216 -5.526 -25.697 1.00 86.50 189 ILE A N 1
ATOM 1545 C CA . ILE A 1 189 ? 24.212 -4.392 -26.631 1.00 86.50 189 ILE A CA 1
ATOM 1546 C C . ILE A 1 189 ? 24.373 -3.045 -25.917 1.00 86.50 189 ILE A C 1
ATOM 1548 O O . ILE A 1 189 ? 24.564 -2.031 -26.581 1.00 86.50 189 ILE A O 1
ATOM 1552 N N . LYS A 1 190 ? 24.334 -3.043 -24.576 1.00 86.31 190 LYS A N 1
ATOM 1553 C CA . LYS A 1 190 ? 24.372 -1.845 -23.727 1.00 86.31 190 LYS A CA 1
ATOM 1554 C C . LYS A 1 190 ? 23.266 -0.846 -24.070 1.00 86.31 190 LYS A C 1
ATOM 1556 O O . LYS A 1 190 ? 23.461 0.370 -24.001 1.00 86.31 190 LYS A O 1
ATOM 1561 N N . ASP A 1 191 ? 22.080 -1.358 -24.362 1.00 89.19 191 ASP A N 1
ATOM 1562 C CA . ASP A 1 191 ? 20.885 -0.552 -24.593 1.00 89.19 191 ASP A CA 1
ATOM 1563 C C . ASP A 1 191 ? 19.634 -1.300 -24.120 1.00 89.19 191 ASP A C 1
ATOM 1565 O O . ASP A 1 191 ? 19.692 -2.479 -23.773 1.00 89.19 191 ASP A O 1
ATOM 1569 N N . PHE A 1 192 ? 18.494 -0.620 -24.079 1.00 91.38 192 PHE A N 1
ATOM 1570 C CA . PHE A 1 192 ? 17.216 -1.247 -23.762 1.00 91.38 192 PHE A CA 1
ATOM 1571 C C . PHE A 1 192 ? 16.792 -2.226 -24.856 1.00 91.38 192 PHE A C 1
ATOM 1573 O O . PHE A 1 192 ? 17.054 -2.021 -26.042 1.00 91.38 192 PHE A O 1
ATOM 1580 N N . TYR A 1 193 ? 16.083 -3.281 -24.458 1.00 92.56 193 TYR A N 1
ATOM 1581 C CA . TYR A 1 193 ? 15.477 -4.212 -25.405 1.00 92.56 193 TYR A CA 1
ATOM 1582 C C . TYR A 1 193 ? 14.579 -3.475 -26.416 1.00 92.56 193 TYR A C 1
ATOM 1584 O O . TYR A 1 193 ? 13.981 -2.438 -26.122 1.00 92.56 193 TYR A O 1
ATOM 1592 N N . SER A 1 194 ? 14.424 -4.012 -27.626 1.00 93.88 194 SER A N 1
ATOM 1593 C CA . SER A 1 194 ? 13.365 -3.534 -28.519 1.00 93.88 194 SER A CA 1
ATOM 1594 C C . SER A 1 194 ? 11.986 -3.840 -27.921 1.00 93.88 194 SER A C 1
ATOM 1596 O O . SER A 1 194 ? 11.838 -4.723 -27.069 1.00 93.88 194 SER A O 1
ATOM 1598 N N . PHE A 1 195 ? 10.950 -3.136 -28.383 1.00 94.88 195 PHE A N 1
ATOM 1599 C CA . PHE A 1 195 ? 9.587 -3.421 -27.934 1.00 94.88 195 PHE A CA 1
ATOM 1600 C C . PHE A 1 195 ? 9.166 -4.864 -28.257 1.00 94.88 195 PHE A C 1
ATOM 1602 O O . PHE A 1 195 ? 8.536 -5.510 -27.423 1.00 94.88 195 PHE A O 1
ATOM 1609 N N . ASP A 1 196 ? 9.583 -5.400 -29.407 1.00 94.31 196 ASP A N 1
ATOM 1610 C CA . ASP A 1 196 ? 9.307 -6.788 -29.797 1.00 94.31 196 ASP A CA 1
ATOM 1611 C C . ASP A 1 196 ? 9.944 -7.794 -28.829 1.00 94.31 196 ASP A C 1
ATOM 1613 O O . ASP A 1 196 ? 9.294 -8.753 -28.411 1.00 94.31 196 ASP A O 1
ATOM 1617 N N . ASN A 1 197 ? 11.183 -7.536 -28.393 1.00 93.44 197 ASN A N 1
ATOM 1618 C CA . ASN A 1 197 ? 11.863 -8.365 -27.398 1.00 93.44 197 ASN A CA 1
ATOM 1619 C C . ASN A 1 197 ? 11.121 -8.336 -26.055 1.00 93.44 197 ASN A C 1
ATOM 1621 O O . ASN A 1 197 ? 10.905 -9.381 -25.448 1.00 93.44 197 ASN A O 1
ATOM 1625 N N . ILE A 1 198 ? 10.674 -7.160 -25.606 1.00 94.38 198 ILE A N 1
ATOM 1626 C CA . ILE A 1 198 ? 9.884 -7.022 -24.374 1.00 94.38 198 ILE A CA 1
ATOM 1627 C C . ILE A 1 198 ? 8.531 -7.740 -24.484 1.00 94.38 198 ILE A C 1
ATOM 1629 O O . ILE A 1 198 ? 8.110 -8.405 -23.534 1.00 94.38 198 ILE A O 1
ATOM 1633 N N . CYS A 1 199 ? 7.869 -7.663 -25.642 1.00 93.19 199 CYS A N 1
ATOM 1634 C CA . CYS A 1 199 ? 6.642 -8.413 -25.907 1.00 93.19 199 CYS A CA 1
ATOM 1635 C C . CYS A 1 199 ? 6.881 -9.921 -25.823 1.00 93.19 199 CYS A C 1
ATOM 1637 O O . CYS A 1 199 ? 6.090 -10.620 -25.194 1.00 93.19 199 CYS A O 1
ATOM 1639 N N . TYR A 1 200 ? 7.981 -10.407 -26.398 1.00 93.12 200 TYR A N 1
ATOM 1640 C CA . TYR A 1 200 ? 8.350 -11.819 -26.363 1.00 93.12 200 TYR A CA 1
ATOM 1641 C C . TYR A 1 200 ? 8.684 -12.305 -24.945 1.00 93.12 200 TYR A C 1
ATOM 1643 O O . TYR A 1 200 ? 8.166 -13.329 -24.511 1.00 93.12 200 TYR A O 1
ATOM 1651 N N . ILE A 1 201 ? 9.506 -11.558 -24.200 1.00 91.88 201 ILE A N 1
ATOM 1652 C CA . ILE A 1 201 ? 9.990 -11.961 -22.869 1.00 91.88 201 ILE A CA 1
ATOM 1653 C C . ILE A 1 201 ? 8.859 -11.948 -21.828 1.00 91.88 201 ILE A C 1
ATOM 1655 O O . ILE A 1 201 ? 8.773 -12.857 -21.006 1.00 91.88 201 ILE A O 1
ATOM 1659 N N . TYR A 1 202 ? 7.987 -10.934 -21.856 1.00 92.94 202 TYR A N 1
ATOM 1660 C CA . TYR A 1 202 ? 6.990 -10.701 -20.798 1.00 92.94 202 TYR A CA 1
ATOM 1661 C C . TYR A 1 202 ? 5.535 -10.927 -21.242 1.00 92.94 202 TYR A C 1
ATOM 1663 O O . TYR A 1 202 ? 4.599 -10.783 -20.447 1.00 92.94 202 TYR A O 1
ATOM 1671 N N . GLY A 1 203 ? 5.306 -11.264 -22.514 1.00 92.00 203 GLY A N 1
ATOM 1672 C CA . GLY A 1 203 ? 3.965 -11.439 -23.077 1.00 92.00 203 GLY A CA 1
ATOM 1673 C C . GLY A 1 203 ? 3.149 -10.143 -23.107 1.00 92.00 203 GLY A C 1
ATOM 1674 O O . GLY A 1 203 ? 1.936 -10.172 -22.892 1.00 92.00 203 GLY A O 1
ATOM 1675 N N . ILE A 1 204 ? 3.803 -8.992 -23.287 1.00 92.81 204 ILE A N 1
ATOM 1676 C CA . ILE A 1 204 ? 3.130 -7.688 -23.314 1.00 92.81 204 ILE A CA 1
ATOM 1677 C C . ILE A 1 204 ? 2.327 -7.530 -24.622 1.00 92.81 204 ILE A C 1
ATOM 1679 O O . ILE A 1 204 ? 2.836 -7.860 -25.691 1.00 92.81 204 ILE A O 1
ATOM 1683 N N . PRO A 1 205 ? 1.090 -6.994 -24.571 1.00 92.19 205 PRO A N 1
ATOM 1684 C CA . PRO A 1 205 ? 0.306 -6.698 -25.770 1.00 92.19 205 PRO A CA 1
ATOM 1685 C C . PRO A 1 205 ? 0.999 -5.711 -26.720 1.00 92.19 205 PRO A C 1
ATOM 1687 O O . PRO A 1 205 ? 1.473 -4.658 -26.288 1.00 92.19 205 PRO A O 1
ATOM 1690 N N . SER A 1 206 ? 0.963 -5.993 -28.025 1.00 88.75 206 SER A N 1
ATOM 1691 C CA . SER A 1 206 ? 1.613 -5.187 -29.073 1.00 88.75 206 SER A CA 1
ATOM 1692 C C . SER A 1 206 ? 1.090 -3.747 -29.183 1.00 88.75 206 SER A C 1
ATOM 1694 O O . SER A 1 206 ? 1.804 -2.844 -29.613 1.00 88.75 206 SER A O 1
ATOM 1696 N N . ASN A 1 207 ? -0.135 -3.478 -28.728 1.00 91.56 207 ASN A N 1
ATOM 1697 C CA . ASN A 1 207 ? -0.700 -2.125 -28.695 1.00 91.56 207 ASN A CA 1
ATOM 1698 C C . ASN A 1 207 ? -0.083 -1.217 -27.608 1.00 91.56 207 ASN A C 1
ATOM 1700 O O . ASN A 1 207 ? -0.363 -0.019 -27.583 1.00 91.56 207 ASN A O 1
ATOM 1704 N N . ASN A 1 208 ? 0.777 -1.743 -26.729 1.00 92.25 208 ASN A N 1
ATOM 1705 C CA . ASN A 1 208 ? 1.439 -0.965 -25.681 1.00 92.25 208 ASN A CA 1
ATOM 1706 C C . ASN A 1 208 ? 2.753 -0.294 -26.132 1.00 92.25 208 ASN A C 1
ATOM 1708 O O . ASN A 1 208 ? 3.482 0.226 -25.284 1.00 92.25 208 ASN A O 1
ATOM 1712 N N . PHE A 1 209 ? 3.062 -0.256 -27.431 1.00 92.31 209 PHE A N 1
ATOM 1713 C CA . PHE A 1 209 ? 4.318 0.315 -27.933 1.00 92.31 209 PHE A CA 1
ATOM 1714 C C . PHE A 1 209 ? 4.531 1.771 -27.474 1.00 92.31 209 PHE A C 1
ATOM 1716 O O . PHE A 1 209 ? 5.612 2.120 -27.005 1.00 92.31 209 PHE A O 1
ATOM 1723 N N . LEU A 1 210 ? 3.489 2.615 -27.493 1.00 92.94 210 LEU A N 1
ATOM 1724 C CA . LEU A 1 210 ? 3.586 4.001 -27.007 1.00 92.94 210 LEU A CA 1
ATOM 1725 C C . LEU A 1 210 ? 3.922 4.073 -25.514 1.00 92.94 210 LEU A C 1
ATOM 1727 O O . LEU A 1 210 ? 4.728 4.912 -25.110 1.00 92.94 210 LEU A O 1
ATOM 1731 N N . LYS A 1 211 ? 3.340 3.183 -24.696 1.00 93.12 211 LYS A N 1
ATOM 1732 C CA . LYS A 1 211 ? 3.644 3.104 -23.259 1.00 93.12 211 LYS A CA 1
ATOM 1733 C C . LYS A 1 211 ? 5.111 2.755 -23.043 1.00 93.12 211 LYS A C 1
ATOM 1735 O O . LYS A 1 211 ? 5.750 3.373 -22.195 1.00 93.12 211 LYS A O 1
ATOM 1740 N N . TYR A 1 212 ? 5.631 1.814 -23.833 1.00 94.19 212 TYR A N 1
ATOM 1741 C CA . TYR A 1 212 ? 7.026 1.392 -23.775 1.00 94.19 212 TYR A CA 1
ATOM 1742 C C . TYR A 1 212 ? 7.987 2.536 -24.096 1.00 94.19 212 TYR A C 1
ATOM 1744 O O . TYR A 1 212 ? 8.821 2.896 -23.269 1.00 94.19 212 TYR A O 1
ATOM 1752 N N . TYR A 1 213 ? 7.846 3.153 -25.269 1.00 92.94 213 TYR A N 1
ATOM 1753 C CA . TYR A 1 213 ? 8.782 4.192 -25.698 1.00 92.94 213 TYR A CA 1
ATOM 1754 C C . TYR A 1 213 ? 8.714 5.441 -24.820 1.00 92.94 213 TYR A C 1
ATOM 1756 O O . TYR A 1 213 ? 9.745 6.053 -24.546 1.00 92.94 213 TYR A O 1
ATOM 1764 N N . THR A 1 214 ? 7.524 5.791 -24.326 1.00 94.00 214 THR A N 1
ATOM 1765 C CA . THR A 1 214 ? 7.371 6.887 -23.360 1.00 94.00 214 THR A CA 1
ATOM 1766 C C . THR A 1 214 ? 8.122 6.578 -22.066 1.00 94.00 214 THR A C 1
ATOM 1768 O O . THR A 1 214 ? 8.880 7.417 -21.590 1.00 94.00 214 THR A O 1
ATOM 1771 N N . LEU A 1 215 ? 7.972 5.359 -21.540 1.00 93.50 215 LEU A N 1
ATOM 1772 C CA . LEU A 1 215 ? 8.651 4.915 -20.326 1.00 93.50 215 LEU A CA 1
ATOM 1773 C C . LEU A 1 215 ? 10.178 4.939 -20.487 1.00 93.50 215 LEU A C 1
ATOM 1775 O O . LEU A 1 215 ? 10.860 5.550 -19.673 1.00 93.50 215 LEU A O 1
ATOM 1779 N N . ILE A 1 216 ? 10.715 4.342 -21.558 1.00 92.25 216 ILE A N 1
ATOM 1780 C CA . ILE A 1 216 ? 12.168 4.300 -21.806 1.00 92.25 216 ILE A CA 1
ATOM 1781 C C . ILE A 1 216 ? 12.761 5.700 -21.994 1.00 92.25 216 ILE A C 1
ATOM 1783 O O . ILE A 1 216 ? 13.871 5.977 -21.529 1.00 92.25 216 ILE A O 1
ATOM 1787 N N . LYS A 1 217 ? 12.026 6.600 -22.657 1.00 91.62 217 LYS A N 1
ATOM 1788 C CA . LYS A 1 217 ? 12.438 7.997 -22.839 1.00 91.62 217 LYS A CA 1
ATOM 1789 C C . LYS A 1 217 ? 12.480 8.764 -21.515 1.00 91.62 217 LYS A C 1
ATOM 1791 O O . LYS A 1 217 ? 13.319 9.646 -21.361 1.00 91.62 217 LYS A O 1
ATOM 1796 N N . SER A 1 218 ? 11.599 8.426 -20.579 1.00 92.75 218 SER A N 1
ATOM 1797 C CA . SER A 1 218 ? 11.531 9.038 -19.252 1.00 92.75 218 SER A CA 1
ATOM 1798 C C . SER A 1 218 ? 12.597 8.549 -18.273 1.00 92.75 218 SER A C 1
ATOM 1800 O O . SER A 1 218 ? 12.702 9.124 -17.196 1.00 92.75 218 SER A O 1
ATOM 1802 N N . ILE A 1 219 ? 13.385 7.518 -18.607 1.00 90.56 219 ILE A N 1
ATOM 1803 C CA . ILE A 1 219 ? 14.476 7.042 -17.747 1.00 90.56 219 ILE A CA 1
ATOM 1804 C C . ILE A 1 219 ? 15.689 7.982 -17.883 1.00 90.56 219 ILE A C 1
ATOM 1806 O O . ILE A 1 219 ? 16.254 8.087 -18.981 1.00 90.56 219 ILE A O 1
ATOM 1810 N N . PRO A 1 220 ? 16.137 8.624 -16.787 1.00 88.88 220 PRO A N 1
ATOM 1811 C CA . PRO A 1 220 ? 17.307 9.495 -16.786 1.00 88.88 220 PRO A CA 1
ATOM 1812 C C . PRO A 1 220 ? 18.602 8.810 -17.229 1.00 88.88 220 PRO A C 1
ATOM 1814 O O . PRO A 1 220 ? 18.819 7.617 -17.017 1.00 88.88 220 PRO A O 1
ATOM 1817 N N . ILE A 1 221 ? 19.521 9.608 -17.771 1.00 84.62 221 ILE A N 1
ATOM 1818 C CA . ILE A 1 221 ? 20.831 9.139 -18.245 1.00 84.62 221 ILE A CA 1
ATOM 1819 C C . ILE A 1 221 ? 21.678 8.558 -17.100 1.00 84.62 221 ILE A C 1
ATOM 1821 O O . ILE A 1 221 ? 22.351 7.555 -17.313 1.00 84.62 221 ILE A O 1
ATOM 1825 N N . HIS A 1 222 ? 21.617 9.133 -15.891 1.00 83.88 222 HIS A N 1
ATOM 1826 C CA . HIS A 1 222 ? 22.428 8.669 -14.757 1.00 83.88 222 HIS A CA 1
ATOM 1827 C C . HIS A 1 222 ? 22.089 7.222 -14.342 1.00 83.88 222 HIS A C 1
ATOM 1829 O O . HIS A 1 222 ? 22.993 6.417 -14.134 1.00 83.88 222 HIS A O 1
ATOM 1835 N N . ILE A 1 223 ? 20.804 6.842 -14.359 1.00 83.56 223 ILE A N 1
ATOM 1836 C CA . ILE A 1 223 ? 20.371 5.454 -14.120 1.00 83.56 223 ILE A CA 1
ATOM 1837 C C . ILE A 1 223 ? 20.925 4.523 -15.207 1.00 83.56 223 ILE A C 1
ATOM 1839 O O . ILE A 1 223 ? 21.428 3.441 -14.912 1.00 83.56 223 ILE A O 1
ATOM 1843 N N . LYS A 1 224 ? 20.912 4.953 -16.478 1.00 81.44 224 LYS A N 1
ATOM 1844 C CA . LYS A 1 224 ? 21.503 4.169 -17.578 1.00 81.44 224 LYS A CA 1
ATOM 1845 C C . LYS A 1 224 ? 23.008 3.970 -17.389 1.00 81.44 224 LYS A C 1
ATOM 1847 O O . LYS A 1 224 ? 23.520 2.892 -17.686 1.00 81.44 224 LYS A O 1
ATOM 1852 N N . SER A 1 225 ? 23.730 4.983 -16.905 1.00 78.81 225 SER A N 1
ATOM 1853 C CA . SER A 1 225 ? 25.162 4.844 -16.615 1.00 78.81 225 SER A CA 1
ATOM 1854 C C . SER A 1 225 ? 25.443 3.910 -15.437 1.00 78.81 225 SER A C 1
ATOM 1856 O O . SER A 1 225 ? 26.384 3.129 -15.523 1.00 78.81 225 SER A O 1
ATOM 1858 N N . GLU A 1 226 ? 24.614 3.917 -14.391 1.00 78.31 226 GLU A N 1
ATOM 1859 C CA . GLU A 1 226 ? 24.772 3.024 -13.231 1.00 78.31 226 GLU A CA 1
ATOM 1860 C C . GLU A 1 226 ? 24.540 1.548 -13.585 1.00 78.31 226 GLU A C 1
ATOM 1862 O O . GLU A 1 226 ? 25.281 0.669 -13.137 1.00 78.31 226 GLU A O 1
ATOM 1867 N N . ILE A 1 227 ? 23.553 1.262 -14.439 1.00 77.75 227 ILE A N 1
ATOM 1868 C CA . ILE A 1 227 ? 23.285 -0.103 -14.922 1.00 77.75 227 ILE A CA 1
ATOM 1869 C C . ILE A 1 227 ? 24.472 -0.631 -15.738 1.00 77.75 227 ILE A C 1
ATOM 1871 O O . ILE A 1 227 ? 24.829 -1.801 -15.629 1.00 77.75 227 ILE A O 1
ATOM 1875 N N . ASN A 1 228 ? 25.136 0.234 -16.508 1.00 68.94 228 ASN A N 1
ATOM 1876 C CA . ASN A 1 228 ? 26.323 -0.139 -17.281 1.00 68.94 228 ASN A CA 1
ATOM 1877 C C . ASN A 1 228 ? 27.534 -0.518 -16.418 1.00 68.94 228 ASN A C 1
ATOM 1879 O O . ASN A 1 228 ? 28.404 -1.253 -16.887 1.00 68.94 228 ASN A O 1
ATOM 1883 N N . THR A 1 229 ? 27.626 -0.001 -15.191 1.00 66.56 229 THR A N 1
ATOM 1884 C CA . THR A 1 229 ? 28.773 -0.226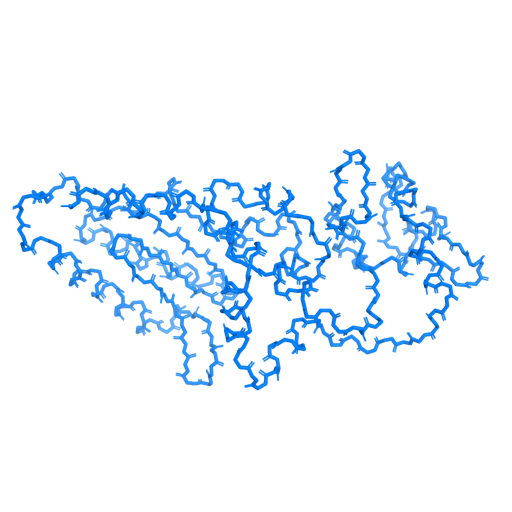 -14.299 1.00 66.56 229 THR A CA 1
ATOM 1885 C C . THR A 1 229 ? 28.571 -1.395 -13.334 1.00 66.56 229 THR A C 1
ATOM 1887 O O . THR A 1 229 ? 29.550 -1.998 -12.895 1.00 66.56 229 THR A O 1
ATOM 1890 N N . ASN A 1 230 ? 27.323 -1.749 -13.017 1.00 62.16 230 ASN A N 1
ATOM 1891 C CA . ASN A 1 230 ? 26.990 -2.709 -11.965 1.00 62.16 230 ASN A CA 1
ATOM 1892 C C . ASN A 1 230 ? 26.675 -4.106 -12.537 1.00 62.16 230 ASN A C 1
ATOM 1894 O O . ASN A 1 230 ? 25.522 -4.453 -12.767 1.00 62.16 230 ASN A O 1
ATOM 1898 N N . ASN A 1 231 ? 27.705 -4.941 -12.717 1.00 54.91 231 ASN A N 1
ATOM 1899 C CA . ASN A 1 231 ? 27.578 -6.342 -13.165 1.00 54.91 231 ASN A CA 1
ATOM 1900 C C . ASN A 1 231 ? 27.428 -7.367 -12.016 1.00 54.91 231 ASN A C 1
ATOM 1902 O O . ASN A 1 231 ? 27.745 -8.545 -12.188 1.00 54.91 231 ASN A O 1
ATOM 1906 N N . THR A 1 232 ? 26.984 -6.962 -10.825 1.00 49.44 232 THR A N 1
ATOM 1907 C CA . THR A 1 232 ? 26.884 -7.867 -9.668 1.00 49.44 232 THR A CA 1
ATOM 1908 C C . THR A 1 232 ? 25.453 -8.355 -9.420 1.00 49.44 232 THR A C 1
ATOM 1910 O O . THR A 1 232 ? 24.514 -7.555 -9.381 1.00 49.44 232 THR A O 1
ATOM 1913 N N . PRO A 1 233 ? 25.247 -9.670 -9.203 1.00 41.25 233 PRO A N 1
ATOM 1914 C CA . PRO A 1 233 ? 23.962 -10.197 -8.772 1.00 41.25 233 PRO A CA 1
ATOM 1915 C C . PRO A 1 233 ? 23.726 -9.755 -7.325 1.00 41.25 233 PRO A C 1
ATOM 1917 O O . PRO A 1 233 ? 24.264 -10.327 -6.382 1.00 41.25 233 PRO A O 1
ATOM 1920 N N . CYS A 1 234 ? 22.961 -8.681 -7.150 1.00 46.03 234 CYS A N 1
ATOM 1921 C CA . CYS A 1 234 ? 22.574 -8.199 -5.831 1.00 46.03 234 CYS A CA 1
ATOM 1922 C C . CYS A 1 234 ? 21.658 -9.239 -5.163 1.00 46.03 234 CYS A C 1
ATOM 1924 O O . CYS A 1 234 ? 20.554 -9.500 -5.647 1.00 46.03 234 CYS A O 1
ATOM 1926 N N . THR A 1 235 ? 22.113 -9.838 -4.061 1.00 38.16 235 THR A N 1
ATOM 1927 C CA . THR A 1 235 ? 21.252 -10.526 -3.093 1.00 38.16 235 THR A CA 1
ATOM 1928 C C . THR A 1 235 ? 20.343 -9.481 -2.463 1.00 38.16 235 THR A C 1
ATOM 1930 O O . THR A 1 235 ? 20.765 -8.718 -1.597 1.00 38.16 235 THR A O 1
ATOM 1933 N N . GLN A 1 236 ? 19.113 -9.405 -2.960 1.00 47.50 236 GLN A N 1
ATOM 1934 C CA . GLN A 1 236 ? 18.114 -8.451 -2.502 1.00 47.50 236 GLN A CA 1
ATOM 1935 C C . GLN A 1 236 ? 17.539 -8.931 -1.168 1.00 47.50 236 GLN A C 1
ATOM 1937 O O . GLN A 1 236 ? 16.560 -9.670 -1.158 1.00 47.50 236 GLN A O 1
ATOM 1942 N N . THR A 1 237 ? 18.118 -8.508 -0.044 1.00 42.81 237 THR A N 1
ATOM 1943 C CA . THR A 1 237 ? 17.266 -8.270 1.124 1.00 42.81 237 THR A CA 1
ATOM 1944 C C . THR A 1 237 ? 16.471 -7.011 0.832 1.00 42.81 237 THR A C 1
ATOM 1946 O O . THR A 1 237 ? 17.033 -5.996 0.402 1.00 42.81 237 THR A O 1
ATOM 1949 N N . THR A 1 238 ? 15.149 -7.072 0.977 1.00 52.00 238 THR A N 1
ATOM 1950 C CA . THR A 1 238 ? 14.339 -5.872 0.762 1.00 52.00 238 THR A CA 1
ATOM 1951 C C . THR A 1 238 ? 14.789 -4.803 1.759 1.00 52.00 238 THR A C 1
ATOM 1953 O O . THR A 1 238 ? 15.147 -5.093 2.901 1.00 52.00 238 THR A O 1
ATOM 1956 N N . PHE A 1 239 ? 14.811 -3.535 1.349 1.00 50.88 239 PHE A N 1
ATOM 1957 C CA . PHE A 1 239 ? 15.136 -2.429 2.258 1.00 50.88 239 PHE A CA 1
ATOM 1958 C C . PHE A 1 239 ? 14.282 -2.480 3.543 1.00 50.88 239 PHE A C 1
ATOM 1960 O O . PHE A 1 239 ? 14.768 -2.209 4.640 1.00 50.88 239 PHE A O 1
ATOM 1967 N N . VAL A 1 240 ? 13.038 -2.947 3.404 1.00 54.00 240 VAL A N 1
ATOM 1968 C CA . VAL A 1 240 ? 12.101 -3.242 4.491 1.00 54.00 240 VAL A CA 1
ATOM 1969 C C . VAL A 1 240 ? 12.644 -4.306 5.455 1.00 54.00 240 VAL A C 1
ATOM 1971 O O . VAL A 1 240 ? 12.626 -4.071 6.658 1.00 54.00 240 VAL A O 1
ATOM 1974 N N . GLU A 1 241 ? 13.195 -5.426 4.978 1.00 55.78 241 GLU A N 1
ATOM 1975 C CA . GLU A 1 241 ? 13.861 -6.432 5.828 1.00 55.78 241 GLU A CA 1
ATOM 1976 C C . GLU A 1 241 ? 15.066 -5.851 6.575 1.00 55.78 241 GLU A C 1
ATOM 1978 O O . GLU A 1 241 ? 15.260 -6.134 7.758 1.00 55.78 241 GLU A O 1
ATOM 1983 N N . ASN A 1 242 ? 15.843 -4.980 5.925 1.00 56.00 242 ASN A N 1
ATOM 1984 C CA . ASN A 1 242 ? 16.984 -4.312 6.556 1.00 56.00 242 ASN A CA 1
ATOM 1985 C C . ASN A 1 242 ? 16.567 -3.273 7.611 1.00 56.00 242 ASN A C 1
ATOM 1987 O O . ASN A 1 242 ? 17.372 -2.952 8.486 1.00 56.00 242 ASN A O 1
ATOM 1991 N N . ILE A 1 243 ? 15.347 -2.729 7.545 1.00 56.66 243 ILE A N 1
ATOM 1992 C CA . ILE A 1 243 ? 14.779 -1.849 8.578 1.00 56.66 243 ILE A CA 1
ATOM 1993 C C . ILE A 1 243 ? 14.135 -2.666 9.699 1.00 56.66 243 ILE A C 1
ATOM 1995 O O . ILE A 1 243 ? 14.415 -2.407 10.868 1.00 56.66 243 ILE A O 1
ATOM 1999 N N . LEU A 1 244 ? 13.291 -3.644 9.363 1.00 58.50 244 LEU A N 1
ATOM 2000 C CA . LEU A 1 244 ? 12.570 -4.476 10.332 1.00 58.50 244 LEU A CA 1
ATOM 2001 C C . LEU A 1 244 ? 13.511 -5.403 11.114 1.00 58.50 244 LEU A C 1
ATOM 2003 O O . LEU A 1 244 ? 13.263 -5.683 12.281 1.00 58.50 244 LEU A O 1
ATOM 2007 N N . GLY A 1 245 ? 14.620 -5.834 10.506 1.00 53.16 245 GLY A N 1
ATOM 2008 C CA . GLY A 1 245 ? 15.643 -6.661 11.148 1.00 53.16 245 GLY A CA 1
ATOM 2009 C C . GLY A 1 245 ? 16.597 -5.901 12.080 1.00 53.16 245 GLY A C 1
ATOM 2010 O O . GLY A 1 245 ? 17.429 -6.522 12.748 1.00 53.16 245 GLY A O 1
ATOM 2011 N N . ARG A 1 246 ? 16.525 -4.561 12.156 1.00 56.22 246 ARG A N 1
ATOM 2012 C CA . ARG A 1 246 ? 17.382 -3.777 13.061 1.00 56.22 246 ARG A CA 1
ATOM 2013 C C . ARG A 1 246 ? 16.892 -3.918 14.502 1.00 56.22 246 ARG A C 1
ATOM 2015 O O . ARG A 1 246 ? 15.801 -3.489 14.850 1.00 56.22 246 ARG A O 1
ATOM 2022 N N . LYS A 1 247 ? 17.776 -4.401 15.384 1.00 47.28 247 LYS A N 1
ATOM 2023 C CA . LYS A 1 247 ? 17.557 -4.453 16.846 1.00 47.28 247 LYS A CA 1
ATOM 2024 C C . LYS A 1 247 ? 17.266 -3.087 17.491 1.00 47.28 247 LYS A C 1
ATOM 2026 O O . LYS A 1 247 ? 16.711 -3.029 18.584 1.00 47.28 247 LYS A O 1
ATOM 2031 N N . ASN A 1 248 ? 17.655 -1.982 16.851 1.00 49.84 248 ASN A N 1
ATOM 2032 C CA . ASN A 1 248 ? 17.345 -0.642 17.341 1.00 49.84 248 ASN A CA 1
ATOM 2033 C C . ASN A 1 248 ? 15.932 -0.251 16.911 1.00 49.84 248 ASN A C 1
ATOM 2035 O O . ASN A 1 248 ? 15.665 -0.162 15.719 1.00 49.84 248 ASN A O 1
ATOM 2039 N N . LYS A 1 249 ? 15.066 0.037 17.892 1.00 60.16 249 LYS A N 1
ATOM 2040 C CA . LYS A 1 249 ? 13.666 0.450 17.707 1.00 60.16 249 LYS A CA 1
ATOM 2041 C C . LYS A 1 249 ? 13.563 1.524 16.616 1.00 60.16 249 LYS A C 1
ATOM 2043 O O . LYS A 1 249 ? 13.860 2.685 16.888 1.00 60.16 249 LYS A O 1
ATOM 2048 N N . THR A 1 250 ? 13.122 1.161 15.412 1.00 56.56 250 THR A N 1
ATOM 2049 C CA . THR A 1 250 ? 12.879 2.068 14.272 1.00 56.56 250 THR A CA 1
ATOM 2050 C C . THR A 1 250 ? 12.057 3.295 14.687 1.00 56.56 250 THR A C 1
ATOM 2052 O O . THR A 1 250 ? 12.350 4.415 14.273 1.00 56.56 250 THR A O 1
ATOM 2055 N N . ASN A 1 251 ? 11.142 3.115 15.645 1.00 61.53 251 ASN A N 1
ATOM 2056 C CA . ASN A 1 251 ? 10.370 4.182 16.290 1.00 61.53 251 ASN A CA 1
ATOM 2057 C C . ASN A 1 251 ? 11.240 5.279 16.928 1.00 61.53 251 ASN A C 1
ATOM 2059 O O . ASN A 1 251 ? 10.888 6.450 16.869 1.00 61.53 251 ASN A O 1
ATOM 2063 N N . LYS A 1 252 ? 12.398 4.938 17.506 1.00 65.25 252 LYS A N 1
ATOM 2064 C CA . LYS A 1 252 ? 13.334 5.908 18.095 1.00 65.25 252 LYS A CA 1
ATOM 2065 C C . LYS A 1 252 ? 14.014 6.754 17.019 1.00 65.25 252 LYS A C 1
ATOM 2067 O O . LYS A 1 252 ? 14.217 7.945 17.234 1.00 65.25 252 LYS A O 1
ATOM 2072 N N . ILE A 1 253 ? 14.357 6.156 15.875 1.00 64.06 253 ILE A N 1
ATOM 2073 C CA . ILE A 1 253 ? 14.941 6.880 14.735 1.00 64.06 253 ILE A CA 1
ATOM 2074 C C . ILE A 1 253 ? 13.906 7.853 14.181 1.00 64.06 253 ILE A C 1
ATOM 2076 O O . ILE A 1 253 ? 14.201 9.037 14.055 1.00 64.06 253 ILE A O 1
ATOM 2080 N N . PHE A 1 254 ? 12.685 7.371 13.943 1.00 64.69 254 PHE A N 1
ATOM 2081 C CA . PHE A 1 254 ? 11.584 8.202 13.473 1.00 64.69 254 PHE A CA 1
ATOM 2082 C C . PHE A 1 254 ? 11.279 9.365 14.425 1.00 64.69 254 PHE A C 1
ATOM 2084 O O . PHE A 1 254 ? 11.288 10.516 14.004 1.00 64.69 254 PHE A O 1
ATOM 2091 N N . TYR A 1 255 ? 11.133 9.089 15.722 1.00 67.81 255 TYR A N 1
ATOM 2092 C CA . TYR A 1 255 ? 10.928 10.119 16.743 1.00 67.81 255 TYR A CA 1
ATOM 2093 C C . TYR A 1 255 ? 12.061 11.158 16.758 1.00 67.81 255 TYR A C 1
ATOM 2095 O O . TYR A 1 255 ? 11.825 12.360 16.827 1.00 67.81 255 TYR A O 1
ATOM 2103 N N . THR A 1 256 ? 13.312 10.707 16.626 1.00 69.56 256 THR A N 1
ATOM 2104 C CA . THR A 1 256 ? 14.471 11.610 16.561 1.00 69.56 256 THR A CA 1
ATOM 2105 C C . THR A 1 256 ? 14.450 12.471 15.294 1.00 69.56 256 THR A C 1
ATOM 2107 O O . THR A 1 256 ? 14.838 13.636 15.351 1.00 69.56 256 THR A O 1
ATOM 2110 N N . LEU A 1 257 ? 14.003 11.926 14.157 1.00 68.56 257 LEU A N 1
ATOM 2111 C CA . LEU A 1 257 ? 13.840 12.678 12.910 1.00 68.56 257 LEU A CA 1
ATOM 2112 C C . LEU A 1 257 ? 12.725 13.723 13.023 1.00 68.56 257 LEU A C 1
ATOM 2114 O O . LEU A 1 257 ? 12.949 14.864 12.634 1.00 68.56 257 LEU A O 1
ATOM 2118 N N . GLN A 1 258 ? 11.584 13.374 13.624 1.00 65.38 258 GLN A N 1
ATOM 2119 C CA . GLN A 1 258 ? 10.483 14.313 13.868 1.00 65.38 258 GLN A CA 1
ATOM 2120 C C . GLN A 1 258 ? 10.890 15.473 14.786 1.00 65.38 258 GLN A C 1
ATOM 2122 O O . GLN A 1 258 ? 10.493 16.608 14.547 1.00 65.38 258 GLN A O 1
ATOM 2127 N N . ILE A 1 259 ? 11.713 15.217 15.809 1.00 71.38 259 ILE A N 1
ATOM 2128 C CA . ILE A 1 259 ? 12.247 16.283 16.674 1.00 71.38 259 ILE A CA 1
ATOM 2129 C C . ILE A 1 259 ? 13.203 17.202 15.905 1.00 71.38 259 ILE A C 1
ATOM 2131 O O . ILE A 1 259 ? 13.211 18.409 16.132 1.00 71.38 259 ILE A O 1
ATOM 2135 N N . LYS A 1 260 ? 14.047 16.638 15.032 1.00 71.88 260 LYS A N 1
ATOM 2136 C CA . LYS A 1 260 ? 15.061 17.399 14.285 1.00 71.88 260 LYS A CA 1
ATOM 2137 C C . LYS A 1 260 ? 14.466 18.233 13.154 1.00 71.88 260 LYS A C 1
ATOM 2139 O O . LYS A 1 260 ? 14.952 19.330 12.909 1.00 71.88 260 LYS A O 1
ATOM 2144 N N . ASN A 1 261 ? 13.433 17.710 12.500 1.00 65.31 261 ASN A N 1
ATOM 2145 C CA . ASN A 1 261 ? 12.715 18.358 11.412 1.00 65.31 261 ASN A CA 1
ATOM 2146 C C . ASN A 1 261 ? 11.244 18.521 11.821 1.00 65.31 261 ASN A C 1
ATOM 2148 O O . ASN A 1 261 ? 10.403 17.758 11.338 1.00 65.31 261 ASN A O 1
ATOM 2152 N N . PRO A 1 262 ? 10.914 19.463 12.723 1.00 59.12 262 PRO A N 1
ATOM 2153 C CA . PRO A 1 262 ? 9.522 19.757 13.017 1.00 59.12 262 PRO A CA 1
ATOM 2154 C C . PRO A 1 262 ? 8.862 20.226 11.717 1.00 59.12 262 PRO A C 1
ATOM 2156 O O . PRO A 1 262 ? 9.205 21.276 11.177 1.00 59.12 262 PRO A O 1
ATOM 2159 N N . THR A 1 263 ? 7.966 19.409 11.167 1.00 56.50 263 THR A N 1
ATOM 2160 C CA . THR A 1 263 ? 7.133 19.800 10.028 1.00 56.50 263 THR A CA 1
ATOM 2161 C C . THR A 1 263 ? 6.352 21.060 10.385 1.00 56.50 263 THR A C 1
ATOM 2163 O O . THR A 1 263 ? 5.854 21.167 11.508 1.00 56.50 263 THR A O 1
ATOM 2166 N N . GLU A 1 264 ? 6.227 21.994 9.437 1.00 56.38 264 GLU A N 1
ATOM 2167 C CA . GLU A 1 264 ? 5.336 23.147 9.588 1.00 56.38 264 GLU A CA 1
ATOM 2168 C C . GLU A 1 264 ? 3.920 22.678 9.937 1.00 56.38 264 GLU A C 1
ATOM 2170 O O . GLU A 1 264 ? 3.448 21.664 9.416 1.00 56.38 264 GLU A O 1
ATOM 2175 N N . ASN A 1 265 ? 3.290 23.420 10.854 1.00 50.38 265 ASN A N 1
ATOM 2176 C CA . ASN A 1 265 ? 2.050 23.082 11.541 1.00 50.38 265 ASN A CA 1
ATOM 2177 C C . ASN A 1 265 ? 1.072 22.277 10.676 1.00 50.38 265 ASN A C 1
ATOM 2179 O O . ASN A 1 265 ? 0.416 22.810 9.774 1.00 50.38 265 ASN A O 1
ATOM 2183 N N . SER A 1 266 ? 0.905 20.996 11.006 1.00 58.22 266 SER A N 1
ATOM 2184 C CA . SER A 1 266 ? -0.186 20.218 10.430 1.00 58.22 266 SER A CA 1
ATOM 2185 C C . SER A 1 266 ? -1.526 20.853 10.825 1.00 58.22 266 SER A C 1
ATOM 2187 O O . SER A 1 266 ? -1.655 21.482 11.880 1.00 58.22 266 SER A O 1
ATOM 2189 N N . LYS A 1 267 ? -2.573 20.670 10.008 1.00 56.22 267 LYS A N 1
ATOM 2190 C CA . LYS A 1 267 ? -3.941 21.102 10.370 1.00 56.22 267 LYS A CA 1
ATOM 2191 C C . LYS A 1 267 ? -4.350 20.609 11.765 1.00 56.22 267 LYS A C 1
ATOM 2193 O O . LYS A 1 267 ? -5.084 21.294 12.469 1.00 56.22 267 LYS A O 1
ATOM 2198 N N . ILE A 1 268 ? -3.843 19.441 12.161 1.00 56.97 268 ILE A N 1
ATOM 2199 C CA . ILE A 1 268 ? -4.052 18.840 13.477 1.00 56.97 268 ILE A CA 1
ATOM 2200 C C . ILE A 1 268 ? -3.321 19.650 14.557 1.00 56.97 268 ILE A C 1
ATOM 2202 O O . ILE A 1 268 ? -3.947 20.011 15.545 1.00 56.97 268 ILE A O 1
ATOM 2206 N N . GLN A 1 269 ? -2.048 20.011 14.366 1.00 60.09 269 GLN A N 1
ATOM 2207 C CA . GLN A 1 269 ? -1.316 20.878 15.302 1.00 60.09 269 GLN A CA 1
ATOM 2208 C C . GLN A 1 269 ? -1.964 22.252 15.472 1.00 60.09 269 GLN A C 1
ATOM 2210 O O . GLN A 1 269 ? -2.051 22.713 16.604 1.00 60.09 269 GLN A O 1
ATOM 2215 N N . ASN A 1 270 ? -2.468 22.869 14.399 1.00 61.38 270 ASN A N 1
ATOM 2216 C CA . ASN A 1 270 ? -3.210 24.131 14.506 1.00 61.38 270 ASN A CA 1
ATOM 2217 C C . ASN A 1 270 ? -4.489 23.951 15.336 1.00 61.38 270 ASN A C 1
ATOM 2219 O O . ASN A 1 270 ? -4.714 24.702 16.277 1.00 61.38 270 ASN A O 1
ATOM 2223 N N . LYS A 1 271 ? -5.260 22.882 15.086 1.00 57.53 271 LYS A N 1
ATOM 2224 C CA . LYS A 1 271 ? -6.453 22.548 15.882 1.00 57.53 271 LYS A CA 1
ATOM 2225 C C . LYS A 1 271 ? -6.125 22.344 17.370 1.00 57.53 271 LYS A C 1
ATOM 2227 O O . LYS A 1 271 ? -6.901 22.752 18.228 1.00 57.53 271 LYS A O 1
ATOM 2232 N N . TRP A 1 272 ? -4.982 21.729 17.683 1.00 56.88 272 TRP A N 1
ATOM 2233 C CA . TRP A 1 272 ? -4.503 21.592 19.062 1.00 56.88 272 TRP A CA 1
ATOM 2234 C C . TRP A 1 272 ? -4.026 22.923 19.650 1.00 56.88 272 TRP A C 1
ATOM 2236 O O . TRP A 1 272 ? -4.358 23.219 20.791 1.00 56.88 272 TRP A O 1
ATOM 2246 N N . GLN A 1 273 ? -3.284 23.741 18.902 1.00 63.44 273 GLN A N 1
ATOM 2247 C CA . GLN A 1 273 ? -2.839 25.062 19.360 1.00 63.44 273 GLN A CA 1
ATOM 2248 C C . GLN A 1 273 ? -4.028 25.977 19.669 1.00 63.44 273 GLN A C 1
ATOM 2250 O O . GLN A 1 273 ? -4.040 26.602 20.727 1.00 63.44 273 GLN A O 1
ATOM 2255 N N . ASP A 1 274 ? -5.064 25.972 18.832 1.00 68.31 274 ASP A N 1
ATOM 2256 C CA . ASP A 1 274 ? -6.289 26.747 19.050 1.00 68.31 274 ASP A CA 1
ATOM 2257 C C . ASP A 1 274 ? -7.005 26.353 20.356 1.00 68.31 274 ASP A C 1
ATOM 2259 O O . ASP A 1 274 ? -7.512 27.216 21.071 1.00 68.31 274 ASP A O 1
ATOM 2263 N N . LEU A 1 275 ? -6.985 25.064 20.723 1.00 59.28 275 LEU A N 1
ATOM 2264 C CA . LEU A 1 275 ? -7.532 24.575 21.998 1.00 59.28 275 LEU A CA 1
ATOM 2265 C C . LEU A 1 275 ? -6.748 25.081 23.220 1.00 59.28 275 LEU A C 1
ATOM 2267 O O . LEU A 1 275 ? -7.326 25.228 24.297 1.00 59.28 275 LEU A O 1
ATOM 2271 N N . PHE A 1 276 ? -5.445 25.340 23.078 1.00 57.56 276 PHE A N 1
ATOM 2272 C CA . PHE A 1 276 ? -4.589 25.808 24.174 1.00 57.56 276 PHE A CA 1
ATOM 2273 C C . PHE A 1 276 ? -4.479 27.334 24.265 1.00 57.56 276 PHE A C 1
ATOM 2275 O O . PHE A 1 276 ? -4.171 27.839 25.339 1.00 57.56 276 PHE A O 1
ATOM 2282 N N . VAL A 1 277 ? -4.755 28.066 23.182 1.00 58.03 277 VAL A N 1
ATOM 2283 C CA . VAL A 1 277 ? -4.805 29.541 23.170 1.00 58.03 277 VAL A CA 1
ATOM 2284 C C . VAL A 1 277 ? -6.115 30.075 23.777 1.00 58.03 277 VAL A C 1
ATOM 2286 O O . VAL A 1 277 ? -6.182 31.230 24.180 1.00 58.03 277 VAL A O 1
ATOM 2289 N N . GLN A 1 278 ? -7.151 29.238 23.904 1.00 51.12 278 GLN A N 1
ATOM 2290 C CA . GLN A 1 278 ? -8.438 29.592 24.528 1.00 51.12 278 GLN A CA 1
ATOM 2291 C C . GLN A 1 278 ? -8.476 29.443 26.068 1.00 51.12 278 GLN A C 1
ATOM 2293 O O . GLN A 1 278 ? -9.560 29.414 26.653 1.00 51.12 278 GLN A O 1
ATOM 2298 N N . LYS A 1 279 ? -7.320 29.358 26.738 1.00 43.72 279 LYS A N 1
ATOM 2299 C CA . LYS A 1 279 ? -7.182 29.426 28.204 1.00 43.72 279 LYS A CA 1
ATOM 2300 C C . LYS A 1 279 ? -6.437 30.685 28.619 1.00 43.72 279 LYS A C 1
ATOM 2302 O O . LYS A 1 279 ? -6.825 31.242 29.668 1.00 43.72 279 LYS A O 1
#

Foldseek 3Di:
DKKKQQQVPQDPPDDPPDPCVQVVQVVLVVVLVVVLVPDPQQFFDDPDPPDGDAWDDDRRIIMGGGDPDPSNVVVNVVSVVVSCVVVVGDGPVVRIDDLQVLLVVQPNCLLLQEQADLVVQCVSCPPPPVSSVVSVLSNLLVVVPPPDDLDFHFLFNHCQQDDPSDTDDDPLQVVLVRTGPLVQADLVVLGGDDPVVVCVVRVDDPVCNVVVVSRRVSHDPVSSVSSNVDPDDDPDPRVVNVQSVDPPDSVVVSVVSCVVDVPDQDPVNVVVVVVVVVD